Protein AF-0000000079727071 (afdb_homodimer)

Radius of gyration: 22.59 Å; Cα contacts (8 Å, |Δi|>4): 776; chains: 2; bounding box: 49×65×49 Å

Foldseek 3Di:
DAAEEEEAEAAPVFFRAAAVRHNVLDQDDPQNLVVLLVVLVQAQEEEEEDVVLVVCLVPLPDPVNCVVRVSNSCSSQVGAYEYEDLPDDDRPRPNYDYDNDPVQVVLVVVRVDDDGHYYYYHHQVVVLVCVLVVRHFKYKYKYRHDDDPHHHGRSPPRPDDFDWDWDDKDADPRRIIITMIGGDDDD/DAAEEEEAEAAPVAFRAAAVRHNVLDQDDPQNLVVLLVVLVQAQEEEEEDVVLVVCLVPLPDPVNCVVRVSNSCSSQVGAYEYEDLPDDDRPRPNYDYHNDPVQVVLVVVRVDDDGHYYYYHHQVVVLVCVLVVRHFKYKYKYRHDDDPHHHGRSPPRPDDFDWDFDDKDADPRRIIITMIGGDDDD

Solvent-accessible surface area (backbone atoms only — not comparable to full-atom values): 19376 Å² total; per-residue (Å²): 116,37,46,29,35,38,35,38,62,27,31,64,37,8,27,54,24,30,79,85,62,47,60,88,74,71,61,78,43,70,60,47,51,53,51,48,44,58,51,55,71,52,35,50,34,40,35,22,21,54,71,47,38,55,55,48,55,70,38,45,79,36,68,67,33,40,69,74,38,42,72,51,24,51,49,66,55,65,33,36,33,38,35,46,36,81,76,66,86,76,60,83,51,66,60,43,43,80,43,61,65,62,60,69,60,53,52,58,52,53,27,69,42,90,71,53,28,32,35,32,48,50,27,44,69,54,48,38,54,39,48,75,68,70,59,53,52,31,40,36,46,30,33,33,46,30,38,51,27,60,46,39,57,43,31,63,67,42,90,58,62,44,57,39,36,64,78,52,70,47,77,41,88,66,41,28,33,33,44,29,30,27,65,49,73,83,127,117,37,46,29,34,37,35,38,64,28,30,62,38,9,27,55,24,30,79,87,61,46,59,88,73,70,60,79,43,70,59,45,51,53,50,49,44,58,50,54,70,51,35,51,34,40,33,23,21,55,70,47,39,53,53,48,58,69,38,45,80,35,68,66,33,40,68,75,37,44,72,51,22,52,49,65,57,66,33,36,33,37,34,46,36,79,75,67,86,76,62,83,51,65,60,41,43,79,42,62,65,63,59,69,60,53,51,57,51,54,28,68,41,90,72,52,29,34,36,32,49,51,26,44,69,53,47,37,55,40,46,74,68,70,59,52,51,31,39,35,46,29,31,32,46,29,38,50,26,60,46,40,58,43,31,63,68,41,90,58,62,46,58,37,37,66,79,51,72,46,77,41,88,66,41,28,34,34,43,29,30,28,67,49,74,83,127

Sequence (374 aa):
MRKIVFQMLTTLDGYYAGSNGEIDWHRVDDSFNEYAIDFLDRVDTLVFGRLTYELMAGYWPTAVASERDPAVAERMNGLDKIVCSRTLKKADWKNTRLIRENVEGEFSVLKKTSGKDIAIFGSSNLGAYLAEHGLIDEYRIMINPLFLGRGKPLFEGLSTRLELELFDWKRFDSGLVSLFYRPRKDIMRKIVFQMLTTLDGYYAGSNGEIDWHRVDDSFNEYAIDFLDRVDTLVFGRLTYELMAGYWPTAVASERDPAVAERMNGLDKIVCSRTLKKADWKNTRLIRENVEGEFSVLKKTSGKDIAIFGSSNLGAYLAEHGLIDEYRIMINPLFLGRGKPLFEGLSTRLELELFDWKRFDSGLVSLFYRPRKDI

InterPro domains:
  IPR002734 Bacterial bifunctional deaminase-reductase, C-terminal [PF01872] (2-177)
  IPR024072 Dihydrofolate reductase-like domain superfamily [G3DSA:3.40.430.10] (2-181)
  IPR024072 Dihydrofolate reductase-like domain superfamily [SSF53597] (1-183)
  IPR050765 Riboflavin Biosynthesis HTP Reductase [PTHR38011] (2-184)

Secondary structure (DSSP, 8-state):
-PPEEEEEEE-TTSEEE-TT---TT----HHHHHHHHHHHTTEEEEEEEHHHHHHHHHHTTSHHHHHH-HHHHHHHHHSEEEEE-SS-----STTEEEE-S-HHHHHHHHHHSSSSEEEEES-HHHHHHHHHTT---EEEEEE-SEE-SSSEETTTT-SS-EEEEEEEEEE-TTS-EEEEEEE----/-PPEEEEEEE-TTSEEE-TT---TT----HHHHHHHHHHHHTEEEEEEEHHHHHHHHHHTTSHHHHHH-HHHHHHHHHSEEEEE-SS-----STTEEEE-S-HHHHHHHHHHSSSSEEEEES-HHHHHHHHHTT---EEEEEE-SEE-SSSEETTTT-SS-EEEEEEEEEE-TTS-EEEEEEE----

Nearest PDB structures (foldseek):
  8jsv-assembly5_J  TM=8.079E-01  e=1.673E-17  Leptospira interrogans serovar Pomona
  3jtw-assembly1_A-2  TM=8.202E-01  e=2.472E-16  Pediococcus pentosaceus ATCC 25745
  3jtw-assembly2_B-3  TM=8.180E-01  e=4.344E-16  Pediococcus pentosaceus ATCC 25745
  3ky8-assembly1_B  TM=7.830E-01  e=2.547E-14  Shewanella loihica PV-4
  1d1g-assembly1_B  TM=8.429E-01  e=8.496E-13  Thermotoga maritima

Organism: NCBI:txid2484979

pLDDT: mean 96.54, std 5.51, range [39.97, 98.94]

Structure (mmCIF, N/CA/C/O backbone):
data_AF-0000000079727071-model_v1
#
loop_
_entity.id
_entity.type
_entity.pdbx_description
1 polymer 'Dihydrofolate reductase'
#
loop_
_atom_site.group_PDB
_atom_site.id
_atom_site.type_symbol
_atom_site.label_atom_id
_atom_site.label_alt_id
_atom_site.label_comp_id
_atom_site.label_asym_id
_atom_site.label_entity_id
_atom_site.label_seq_id
_atom_site.pdbx_PDB_ins_code
_atom_site.Cartn_x
_atom_site.Cartn_y
_atom_site.Cartn_z
_atom_site.occupancy
_atom_site.B_iso_or_equiv
_atom_site.auth_seq_id
_atom_site.auth_comp_id
_atom_site.auth_asym_id
_atom_site.auth_atom_id
_atom_site.pdbx_PDB_model_num
ATOM 1 N N . MET A 1 1 ? -18.781 22.781 3.998 1 91.5 1 MET A N 1
ATOM 2 C CA . MET A 1 1 ? -17.859 22.344 5.047 1 91.5 1 MET A CA 1
ATOM 3 C C . MET A 1 1 ? -16.438 22.219 4.508 1 91.5 1 MET A C 1
ATOM 5 O O . MET A 1 1 ? -16.234 21.844 3.354 1 91.5 1 MET A O 1
ATOM 9 N N . ARG A 1 2 ? -15.477 22.562 5.395 1 97.56 2 ARG A N 1
ATOM 10 C CA . ARG A 1 2 ? -14.078 22.422 5.016 1 97.56 2 ARG A CA 1
ATOM 11 C C . ARG A 1 2 ? -13.703 20.969 4.805 1 97.56 2 ARG A C 1
ATOM 13 O O . ARG A 1 2 ? -14.25 20.078 5.465 1 97.56 2 ARG A O 1
ATOM 20 N N . LYS A 1 3 ? -12.812 20.75 3.922 1 98.25 3 LYS A N 1
ATOM 21 C CA . LYS A 1 3 ? -12.32 19.406 3.65 1 98.25 3 LYS A CA 1
ATOM 22 C C . LYS A 1 3 ? -11.102 19.078 4.516 1 98.25 3 LYS A C 1
ATOM 24 O O . LYS A 1 3 ? -10.211 19.922 4.684 1 98.25 3 LYS A O 1
ATOM 29 N N . ILE A 1 4 ? -11.117 17.906 5.098 1 98.81 4 ILE A N 1
ATOM 30 C CA . ILE A 1 4 ? -9.93 17.391 5.77 1 98.81 4 ILE A CA 1
ATOM 31 C C . ILE A 1 4 ? -9.25 16.344 4.891 1 98.81 4 ILE A C 1
ATOM 33 O O . ILE A 1 4 ? -9.867 15.328 4.527 1 98.81 4 ILE A O 1
ATOM 37 N N . VAL A 1 5 ? -8 16.578 4.531 1 98.88 5 VAL A N 1
ATOM 38 C CA . VAL A 1 5 ? -7.199 15.711 3.68 1 98.88 5 VAL A CA 1
ATOM 39 C C . VAL A 1 5 ? -6.094 15.062 4.508 1 98.88 5 VAL A C 1
ATOM 41 O O . VAL A 1 5 ? -5.328 15.75 5.188 1 98.88 5 VAL A O 1
ATOM 44 N N . PHE A 1 6 ? -6.055 13.781 4.484 1 98.88 6 PHE A N 1
ATOM 45 C CA . PHE A 1 6 ? -4.973 13.016 5.102 1 98.88 6 PHE A CA 1
ATOM 46 C C . PHE A 1 6 ? -3.924 12.633 4.066 1 98.88 6 PHE A C 1
ATOM 48 O O . PHE A 1 6 ? -4.25 12.031 3.037 1 98.88 6 PHE A O 1
ATOM 55 N N . GLN A 1 7 ? -2.684 12.977 4.344 1 98.81 7 GLN A N 1
ATOM 56 C CA . GLN A 1 7 ? -1.58 12.625 3.457 1 98.81 7 GLN A CA 1
ATOM 57 C C . GLN A 1 7 ? -0.503 11.844 4.207 1 98.81 7 GLN A C 1
ATOM 59 O O . GLN A 1 7 ? -0.048 12.266 5.27 1 98.81 7 GLN A O 1
ATOM 64 N N . MET A 1 8 ? -0.079 10.727 3.619 1 98.5 8 MET A N 1
ATOM 65 C CA . MET A 1 8 ? 0.896 9.867 4.281 1 98.5 8 MET A CA 1
ATOM 66 C C . MET A 1 8 ? 1.83 9.219 3.262 1 98.5 8 MET A C 1
ATOM 68 O O . MET A 1 8 ? 1.38 8.727 2.225 1 98.5 8 MET A O 1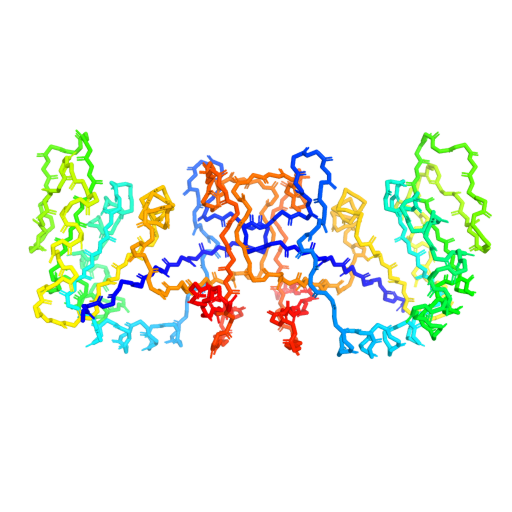
ATOM 72 N N . LEU A 1 9 ? 3.152 9.281 3.529 1 98.19 9 LEU A N 1
ATOM 73 C CA . LEU A 1 9 ? 4.125 8.469 2.807 1 98.19 9 LEU A CA 1
ATOM 74 C C . LEU A 1 9 ? 4.215 7.07 3.402 1 98.19 9 LEU A C 1
ATOM 76 O O . LEU A 1 9 ? 4.309 6.914 4.621 1 98.19 9 LEU A O 1
ATOM 80 N N . THR A 1 10 ? 4.16 6.062 2.58 1 98.31 10 THR A N 1
ATOM 81 C CA . THR A 1 10 ? 4.23 4.676 3.035 1 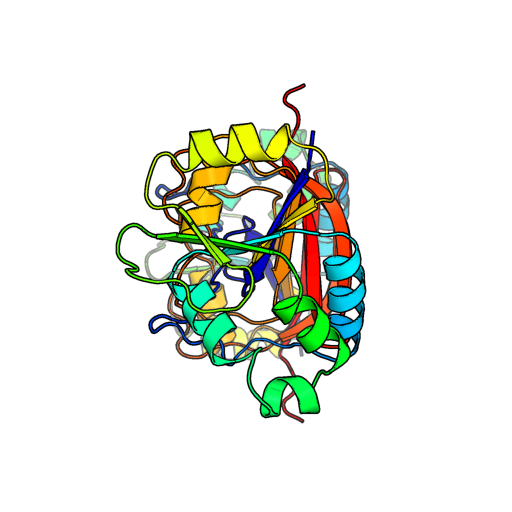98.31 10 THR A CA 1
ATOM 82 C C . THR A 1 10 ? 5.117 3.848 2.109 1 98.31 10 THR A C 1
ATOM 84 O O . THR A 1 10 ? 5.539 4.328 1.056 1 98.31 10 THR A O 1
ATOM 87 N N . THR A 1 11 ? 5.5 2.656 2.584 1 98.12 11 THR A N 1
ATOM 88 C CA . THR A 1 11 ? 6.09 1.622 1.739 1 98.12 11 THR A CA 1
ATOM 89 C C . THR A 1 11 ? 5.004 0.757 1.107 1 98.12 11 THR A C 1
ATOM 91 O O . THR A 1 11 ? 3.824 0.887 1.443 1 98.12 11 THR A O 1
ATOM 94 N N . LEU A 1 12 ? 5.391 -0.133 0.197 1 98.19 12 LEU A N 1
ATOM 95 C CA . LEU A 1 12 ? 4.465 -1.022 -0.498 1 98.19 12 LEU A CA 1
ATOM 96 C C . LEU A 1 12 ? 3.805 -1.989 0.478 1 98.19 12 LEU A C 1
ATOM 98 O O . LEU A 1 12 ? 2.68 -2.438 0.248 1 98.19 12 LEU A O 1
ATOM 102 N N . ASP A 1 13 ? 4.527 -2.305 1.544 1 98 13 ASP A N 1
ATOM 103 C CA . ASP A 1 13 ? 3.975 -3.236 2.521 1 98 13 ASP A CA 1
ATOM 104 C C . ASP A 1 13 ? 3.342 -2.49 3.695 1 98 13 ASP A C 1
ATOM 106 O O . ASP A 1 13 ? 3.098 -3.076 4.75 1 98 13 ASP A O 1
ATOM 110 N N . GLY A 1 14 ? 3.053 -1.172 3.572 1 97.88 14 GLY A N 1
ATOM 111 C CA . GLY A 1 14 ? 2.086 -0.47 4.402 1 97.88 14 GLY A CA 1
ATOM 112 C C . GLY A 1 14 ? 2.701 0.137 5.648 1 97.88 14 GLY A C 1
ATOM 113 O O . GLY A 1 14 ? 1.994 0.432 6.617 1 97.88 14 GLY A O 1
ATOM 114 N N . TYR A 1 15 ? 4.031 0.311 5.668 1 97.81 15 TYR A N 1
ATOM 115 C CA . TYR A 1 15 ? 4.684 0.933 6.812 1 97.81 15 TYR A CA 1
ATOM 116 C C . TYR A 1 15 ? 4.973 2.406 6.547 1 97.81 15 TYR A C 1
ATOM 118 O O . TYR A 1 15 ? 5.375 2.775 5.438 1 97.81 15 TYR A O 1
ATOM 126 N N . TYR A 1 16 ? 4.754 3.232 7.555 1 98 16 TYR A N 1
ATOM 127 C CA . TYR A 1 16 ? 5.09 4.641 7.387 1 98 16 TYR A CA 1
ATOM 128 C C . TYR A 1 16 ? 6.445 4.957 8.008 1 98 16 TYR A C 1
ATOM 130 O O . TYR A 1 16 ? 7 6.035 7.789 1 98 16 TYR A O 1
ATOM 138 N N . ALA A 1 17 ? 6.957 4.043 8.828 1 97.56 17 ALA A N 1
ATOM 139 C CA . ALA A 1 17 ? 8.289 4.156 9.406 1 97.56 17 ALA A CA 1
ATOM 140 C C . ALA A 1 17 ? 8.867 2.779 9.734 1 97.56 17 ALA A C 1
ATOM 142 O O . ALA A 1 17 ? 8.125 1.8 9.844 1 97.56 17 ALA A O 1
ATOM 143 N N . GLY A 1 18 ? 10.203 2.721 9.812 1 96.31 18 GLY A N 1
ATOM 144 C CA . GLY A 1 18 ? 10.82 1.512 10.336 1 96.31 18 GLY A CA 1
ATOM 145 C C . GLY A 1 18 ? 10.469 1.248 11.789 1 96.31 18 GLY A C 1
ATOM 146 O O . GLY A 1 18 ? 9.781 2.049 12.422 1 96.31 18 GLY A O 1
ATOM 147 N N . SER A 1 19 ? 10.961 0.131 12.297 1 95.56 19 SER A N 1
ATOM 148 C CA . SER A 1 19 ? 10.641 -0.32 13.648 1 95.56 19 SER A CA 1
ATOM 149 C C . SER A 1 19 ? 11.07 0.703 14.695 1 95.56 19 SER A C 1
ATOM 151 O O . SER A 1 19 ? 10.422 0.853 15.727 1 95.56 19 SER A O 1
ATOM 153 N N . ASN A 1 20 ? 12.086 1.453 14.383 1 95.19 20 ASN A N 1
ATOM 154 C CA . ASN A 1 20 ? 12.594 2.457 15.312 1 95.19 20 ASN A CA 1
ATOM 155 C C . ASN A 1 20 ? 12.273 3.871 14.844 1 95.19 20 ASN A C 1
ATOM 157 O O . ASN A 1 20 ? 12.953 4.828 15.227 1 95.19 20 ASN A O 1
ATOM 161 N N . GLY A 1 21 ? 11.367 3.947 13.922 1 95.06 21 GLY A N 1
ATOM 162 C CA . GLY A 1 21 ? 10.93 5.254 13.461 1 95.06 21 GLY A CA 1
ATOM 163 C C . GLY A 1 21 ? 11.719 5.77 12.281 1 95.06 21 GLY A C 1
ATOM 164 O O . GLY A 1 21 ? 11.594 6.934 11.898 1 95.06 21 GLY A O 1
ATOM 165 N N . GLU A 1 22 ? 12.531 4.902 11.633 1 95.31 22 GLU A N 1
ATOM 166 C CA . GLU A 1 22 ? 13.336 5.301 10.484 1 95.31 22 GLU A CA 1
ATOM 167 C C . GLU A 1 22 ? 12.461 5.699 9.305 1 95.31 22 GLU A C 1
ATOM 169 O O . GLU A 1 22 ? 11.445 5.055 9.031 1 95.31 22 GLU A O 1
ATOM 174 N N . ILE A 1 23 ? 12.867 6.809 8.695 1 95.62 23 ILE A N 1
ATOM 175 C CA . ILE A 1 23 ? 12.141 7.258 7.512 1 95.62 23 ILE A CA 1
ATOM 176 C C . ILE A 1 23 ? 13.133 7.609 6.402 1 95.62 23 ILE A C 1
ATOM 178 O O . ILE A 1 23 ? 12.859 8.484 5.574 1 95.62 23 ILE A O 1
ATOM 182 N N . ASP A 1 24 ? 14.352 7.039 6.391 1 95 24 ASP A N 1
ATOM 183 C CA . ASP A 1 24 ? 15.438 7.363 5.465 1 95 24 ASP A CA 1
ATOM 184 C C . ASP A 1 24 ? 15.133 6.844 4.062 1 95 24 ASP A C 1
ATOM 186 O O . ASP A 1 24 ? 15.883 7.113 3.121 1 95 24 ASP A O 1
ATOM 190 N N . TRP A 1 25 ? 14.047 6.246 3.875 1 94.94 25 TRP A N 1
ATOM 191 C CA . TRP A 1 25 ? 13.688 5.668 2.586 1 94.94 25 TRP A CA 1
ATOM 192 C C . TRP A 1 25 ? 12.727 6.582 1.828 1 94.94 25 TRP A C 1
ATOM 194 O O . TRP A 1 25 ? 12.328 6.277 0.701 1 94.94 25 TRP A O 1
ATOM 204 N N . HIS A 1 26 ? 12.242 7.672 2.436 1 93.75 26 HIS A N 1
ATOM 205 C CA . HIS A 1 26 ? 11.43 8.648 1.711 1 93.75 26 HIS A CA 1
ATOM 206 C C . HIS A 1 26 ? 12.141 9.133 0.454 1 93.75 26 HIS A C 1
ATOM 208 O O . HIS A 1 26 ? 13.281 9.586 0.522 1 93.75 26 HIS A O 1
ATOM 214 N N . ARG A 1 27 ? 11.492 8.992 -0.657 1 89.25 27 ARG A N 1
ATOM 215 C CA . ARG A 1 27 ? 12.031 9.492 -1.919 1 89.25 27 ARG A CA 1
ATOM 216 C C . ARG A 1 27 ? 11.234 10.695 -2.41 1 89.25 27 ARG A C 1
ATOM 218 O O . ARG A 1 27 ? 10.172 10.539 -3.018 1 89.25 27 ARG A O 1
ATOM 225 N N . VAL A 1 28 ? 11.688 11.852 -2.055 1 87.5 28 VAL A N 1
ATOM 226 C CA . VAL A 1 28 ? 11.078 13.086 -2.535 1 87.5 28 VAL A CA 1
ATOM 227 C C . VAL A 1 28 ? 12.047 13.82 -3.461 1 87.5 28 VAL A C 1
ATOM 229 O O . VAL A 1 28 ? 13.258 13.781 -3.25 1 87.5 28 VAL A O 1
ATOM 232 N N . ASP A 1 29 ? 11.438 14.297 -4.551 1 93.06 29 ASP A N 1
ATOM 233 C CA . ASP A 1 29 ? 12.219 14.992 -5.57 1 93.06 29 ASP A CA 1
ATOM 234 C C . ASP A 1 29 ? 11.57 16.328 -5.945 1 93.06 29 ASP A C 1
ATOM 236 O O . ASP A 1 29 ? 10.672 16.797 -5.25 1 93.06 29 ASP A O 1
ATOM 240 N N . ASP A 1 30 ? 12.039 16.938 -6.984 1 93.94 30 ASP A N 1
ATOM 241 C CA . ASP A 1 30 ? 11.555 18.266 -7.375 1 93.94 30 ASP A CA 1
ATOM 242 C C . ASP A 1 30 ? 10.086 18.203 -7.785 1 93.94 30 ASP A C 1
ATOM 244 O O . ASP A 1 30 ? 9.32 19.141 -7.527 1 93.94 30 ASP A O 1
ATOM 248 N N . SER A 1 31 ? 9.75 17.156 -8.383 1 95.69 31 SER A N 1
ATOM 249 C CA . SER A 1 31 ? 8.344 17.016 -8.758 1 95.69 31 SER A CA 1
ATOM 250 C C . SER A 1 31 ? 7.449 16.938 -7.523 1 95.69 31 SER A C 1
ATOM 252 O O . SER A 1 31 ? 6.336 17.469 -7.527 1 95.69 31 SER A O 1
ATOM 254 N N . PHE A 1 32 ? 7.934 16.344 -6.512 1 95.56 32 PHE A N 1
ATOM 255 C CA . PHE A 1 32 ? 7.207 16.312 -5.25 1 95.56 32 PHE A CA 1
ATOM 256 C C . PHE A 1 32 ? 7.105 17.703 -4.645 1 95.56 32 PHE A C 1
ATOM 258 O O . PHE A 1 32 ? 6.047 18.094 -4.148 1 95.56 32 PHE A O 1
ATOM 265 N N . ASN A 1 33 ? 8.18 18.438 -4.707 1 95.62 33 ASN A N 1
ATOM 266 C CA . ASN A 1 33 ? 8.172 19.797 -4.168 1 95.62 33 ASN A CA 1
ATOM 267 C C . ASN A 1 33 ? 7.152 20.672 -4.883 1 95.62 33 ASN A C 1
ATOM 269 O O . ASN A 1 33 ? 6.469 21.484 -4.254 1 95.62 33 ASN A O 1
ATOM 273 N N . GLU A 1 34 ? 7.098 20.5 -6.125 1 96.88 34 GLU A N 1
ATOM 274 C CA . GLU A 1 34 ? 6.105 21.25 -6.887 1 96.88 34 GLU A CA 1
ATOM 275 C C . GLU A 1 34 ? 4.688 20.875 -6.469 1 96.88 34 GLU A C 1
ATOM 277 O O . GLU A 1 34 ? 3.84 21.75 -6.273 1 96.88 34 GLU A O 1
ATOM 282 N N . TYR A 1 35 ? 4.469 19.625 -6.336 1 97.75 35 TYR A N 1
ATOM 283 C CA . TYR A 1 35 ? 3.184 19.156 -5.84 1 97.75 35 TYR A CA 1
ATOM 284 C C . TYR A 1 35 ? 2.889 19.719 -4.457 1 97.75 35 TYR A C 1
ATOM 286 O O . TYR A 1 35 ? 1.77 20.156 -4.184 1 97.75 35 TYR A O 1
ATOM 294 N N . ALA A 1 36 ? 3.908 19.672 -3.57 1 97.44 36 ALA A N 1
ATOM 295 C CA . ALA A 1 36 ? 3.744 20.141 -2.199 1 97.44 36 ALA A CA 1
ATOM 296 C C . ALA A 1 36 ? 3.355 21.625 -2.174 1 97.44 36 ALA A C 1
ATOM 298 O O . ALA A 1 36 ? 2.473 22.016 -1.411 1 97.44 36 ALA A O 1
ATOM 299 N N . ILE A 1 37 ? 3.963 22.406 -2.99 1 98.06 37 ILE A N 1
ATOM 300 C CA . ILE A 1 37 ? 3.67 23.828 -3.062 1 98.06 37 ILE A CA 1
ATOM 301 C C . ILE A 1 37 ? 2.219 24.031 -3.492 1 98.06 37 ILE A C 1
ATOM 303 O O . ILE A 1 37 ? 1.477 24.781 -2.85 1 98.06 37 ILE A O 1
ATOM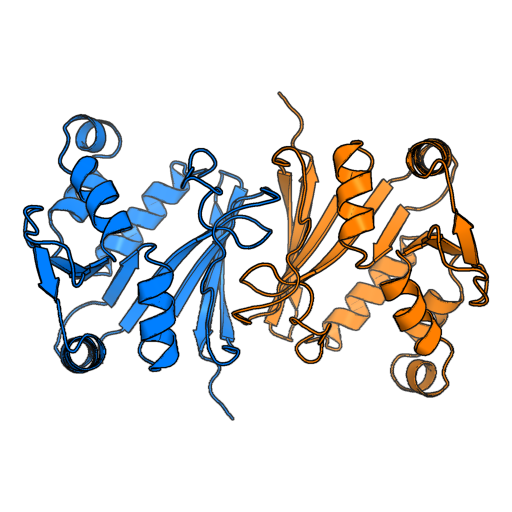 307 N N . ASP A 1 38 ? 1.804 23.344 -4.52 1 98.31 38 ASP A N 1
ATOM 308 C CA . ASP A 1 38 ? 0.431 23.453 -5.008 1 98.31 38 ASP A CA 1
ATOM 309 C C . ASP A 1 38 ? -0.565 23.031 -3.932 1 98.31 38 ASP A C 1
ATOM 311 O O . ASP A 1 38 ? -1.602 23.672 -3.746 1 98.31 38 ASP A O 1
ATOM 315 N N . PHE A 1 39 ? -0.221 21.969 -3.285 1 98.44 39 PHE A N 1
ATOM 316 C CA . PHE A 1 39 ? -1.095 21.453 -2.236 1 98.44 39 PHE A CA 1
ATOM 317 C C . PHE A 1 39 ? -1.18 22.438 -1.073 1 98.44 39 PHE A C 1
ATOM 319 O O . PHE A 1 39 ? -2.273 22.75 -0.593 1 98.44 39 PHE A O 1
ATOM 326 N N . LEU A 1 40 ? -0.051 22.938 -0.623 1 98.56 40 LEU A N 1
ATOM 327 C CA . LEU A 1 40 ? 0.003 23.844 0.512 1 98.56 40 LEU A CA 1
ATOM 328 C C . LEU A 1 40 ? -0.722 25.156 0.196 1 98.56 40 LEU A C 1
ATOM 330 O O . LEU A 1 40 ? -1.251 25.797 1.097 1 98.56 40 LEU A O 1
ATOM 334 N N . ASP A 1 41 ? -0.81 25.484 -1.084 1 98.38 41 ASP A N 1
ATOM 335 C CA . ASP A 1 41 ? -1.54 26.672 -1.491 1 98.38 41 ASP A CA 1
ATOM 336 C C . ASP A 1 41 ? -3.047 26.469 -1.348 1 98.38 41 ASP A C 1
ATOM 338 O O . ASP A 1 41 ? -3.805 27.438 -1.297 1 98.38 41 ASP A O 1
ATOM 342 N N . ARG A 1 42 ? -3.457 25.234 -1.232 1 98.19 42 ARG A N 1
ATOM 343 C CA . ARG A 1 42 ? -4.883 24.922 -1.175 1 98.19 42 ARG A CA 1
ATOM 344 C C . ARG A 1 42 ? -5.332 24.688 0.262 1 98.19 42 ARG A C 1
ATOM 346 O O . ARG A 1 42 ? -6.523 24.5 0.522 1 98.19 42 ARG A O 1
ATOM 353 N N . VAL A 1 43 ? -4.398 24.734 1.13 1 98.44 43 VAL A N 1
ATOM 354 C CA . VAL A 1 43 ? -4.695 24.484 2.537 1 98.44 43 VAL A CA 1
ATOM 355 C C . VAL A 1 43 ? -4.426 25.75 3.352 1 98.44 43 VAL A C 1
ATOM 357 O O . VAL A 1 43 ? -3.633 26.609 2.941 1 98.44 43 VAL A O 1
ATOM 360 N N . ASP A 1 44 ? -5.156 25.859 4.473 1 98.62 44 ASP A N 1
ATOM 361 C CA . ASP A 1 44 ? -4.816 26.984 5.348 1 98.62 44 ASP A CA 1
ATOM 362 C C . ASP A 1 44 ? -4.508 26.5 6.762 1 98.62 44 ASP A C 1
ATOM 364 O O . ASP A 1 44 ? -4.172 27.297 7.641 1 98.62 44 ASP A O 1
ATOM 368 N N . THR A 1 45 ? -4.633 25.203 7.012 1 98.81 45 THR A N 1
ATOM 369 C CA . THR A 1 45 ? -4.363 24.609 8.32 1 98.81 45 THR A CA 1
ATOM 370 C C . THR A 1 45 ? -3.676 23.25 8.164 1 98.81 45 THR A C 1
ATOM 372 O O . THR A 1 45 ? -4.145 22.391 7.422 1 98.81 45 THR A O 1
ATOM 375 N N . LEU A 1 46 ? -2.551 23.094 8.844 1 98.88 46 LEU A N 1
ATOM 376 C CA . LEU A 1 46 ? -1.847 21.828 8.953 1 98.88 46 LEU A CA 1
ATOM 377 C C . LEU A 1 46 ? -2.105 21.172 10.305 1 98.88 46 LEU A C 1
ATOM 379 O O . LEU A 1 46 ? -2.135 21.859 11.328 1 98.88 46 LEU A O 1
ATOM 383 N N . VAL A 1 47 ? -2.287 19.875 10.305 1 98.94 47 VAL A N 1
ATOM 384 C CA . VAL A 1 47 ? -2.59 19.141 11.523 1 98.94 47 VAL A CA 1
ATOM 385 C C . VAL A 1 47 ? -1.566 18.016 11.719 1 98.94 47 VAL A C 1
ATOM 387 O O . VAL A 1 47 ? -1.232 17.297 10.773 1 98.94 47 VAL A O 1
ATOM 390 N N . PHE A 1 48 ? -1.138 17.891 12.953 1 98.81 48 PHE A N 1
ATOM 391 C CA . PHE A 1 48 ? -0.124 16.906 13.297 1 98.81 48 PHE A CA 1
ATOM 392 C C . PHE A 1 48 ? -0.487 16.188 14.594 1 98.81 48 PHE A C 1
ATOM 394 O O . PHE A 1 48 ? -1.074 16.781 15.5 1 98.81 48 PHE A O 1
ATOM 401 N N . GLY A 1 49 ? -0.078 14.906 14.656 1 98.38 49 GLY A N 1
ATOM 402 C CA . GLY A 1 49 ? 0.185 14.312 15.953 1 98.38 49 GLY A CA 1
ATOM 403 C C . GLY A 1 49 ? 1.524 14.727 16.531 1 98.38 49 GLY A C 1
ATOM 404 O O . GLY A 1 49 ? 2.352 15.32 15.844 1 98.38 49 GLY A O 1
ATOM 405 N N . ARG A 1 50 ? 1.816 14.32 17.734 1 97.69 50 ARG A N 1
ATOM 406 C CA . ARG A 1 50 ? 2.955 14.82 18.5 1 97.69 50 ARG A CA 1
ATOM 407 C C . ARG A 1 50 ? 4.27 14.516 17.781 1 97.69 50 ARG A C 1
ATOM 409 O O . ARG A 1 50 ? 5.078 15.422 17.547 1 97.69 50 ARG A O 1
ATOM 416 N N . LEU A 1 51 ? 4.48 13.25 17.422 1 95.94 51 LEU A N 1
ATOM 417 C CA . LEU A 1 51 ? 5.77 12.859 16.859 1 95.94 51 LEU A CA 1
ATOM 418 C C . LEU A 1 51 ? 6.027 13.57 15.531 1 95.94 51 LEU A C 1
ATOM 420 O O . LEU A 1 51 ? 7.125 14.078 15.305 1 95.94 51 LEU A O 1
ATOM 424 N N . THR A 1 52 ? 5.047 13.602 14.68 1 97.62 52 THR A N 1
ATOM 425 C CA . THR A 1 52 ? 5.195 14.289 13.398 1 97.62 52 THR A CA 1
ATOM 426 C C . THR A 1 52 ? 5.414 15.781 13.617 1 97.62 52 THR A C 1
ATOM 428 O O . THR A 1 52 ? 6.242 16.406 12.938 1 97.62 52 THR A O 1
ATOM 431 N N . TYR A 1 53 ? 4.695 16.344 14.562 1 98.38 53 TYR A N 1
ATOM 432 C CA . TYR A 1 53 ? 4.867 17.766 14.883 1 98.38 53 TYR A CA 1
ATOM 433 C C . TYR A 1 53 ? 6.309 18.062 15.273 1 98.38 53 TYR A C 1
ATOM 435 O O . TYR A 1 53 ? 6.918 19 14.758 1 98.38 53 TYR A O 1
ATOM 443 N N . GLU A 1 54 ? 6.793 17.281 16.188 1 97.75 54 GLU A N 1
ATOM 444 C CA . GLU A 1 54 ? 8.148 17.5 16.672 1 97.75 54 GLU A CA 1
ATOM 445 C C . GLU A 1 54 ? 9.172 17.391 15.539 1 97.75 54 GLU A C 1
ATOM 447 O O . GLU A 1 54 ? 10.117 18.172 15.477 1 97.75 54 GLU A O 1
ATOM 452 N N . LEU A 1 55 ? 8.984 16.484 14.695 1 96.44 55 LEU A N 1
ATOM 453 C CA . LEU A 1 55 ? 9.859 16.328 13.539 1 96.44 55 LEU A CA 1
ATOM 454 C C . LEU A 1 55 ? 9.789 17.562 12.633 1 96.44 55 LEU A C 1
ATOM 456 O O . LEU A 1 55 ? 10.82 18.125 12.273 1 96.44 55 LEU A O 1
ATOM 460 N N . MET A 1 56 ? 8.586 17.984 12.32 1 98.06 56 MET A N 1
ATOM 461 C CA . MET A 1 56 ? 8.383 19.094 11.406 1 98.06 56 MET A CA 1
ATOM 462 C C . MET A 1 56 ? 8.883 20.406 12.023 1 98.06 56 MET A C 1
ATOM 464 O O . MET A 1 56 ? 9.57 21.188 11.359 1 98.06 56 MET A O 1
ATOM 468 N N . ALA A 1 57 ? 8.594 20.562 13.234 1 98.38 57 ALA A N 1
ATOM 469 C CA . ALA A 1 57 ? 8.992 21.781 13.953 1 98.38 57 ALA A CA 1
ATOM 470 C C . ALA A 1 57 ? 10.516 21.859 14.078 1 98.38 57 ALA A C 1
ATOM 472 O O . ALA A 1 57 ? 11.078 22.953 14.141 1 98.38 57 ALA A O 1
ATOM 473 N N . GLY A 1 58 ? 11.141 20.703 14.172 1 97.81 58 GLY A N 1
ATOM 474 C CA . GLY A 1 58 ? 12.586 20.641 14.281 1 97.81 58 GLY A CA 1
ATOM 475 C C . GLY A 1 58 ? 13.305 20.906 12.969 1 97.81 58 GLY A C 1
ATOM 476 O O . GLY A 1 58 ? 14.5 21.203 12.961 1 97.81 58 GLY A O 1
ATOM 477 N N . TYR A 1 59 ? 12.594 20.922 11.898 1 97.75 59 TYR A N 1
ATOM 478 C CA . TYR A 1 59 ? 13.242 21.016 10.594 1 97.75 59 TYR A CA 1
ATOM 479 C C . TYR A 1 59 ? 12.836 22.297 9.867 1 97.75 59 TYR A C 1
ATOM 481 O O . TYR A 1 59 ? 13.688 23.094 9.484 1 97.75 59 TYR A O 1
ATOM 489 N N . TRP A 1 60 ? 11.617 22.562 9.68 1 98.38 60 TRP A N 1
ATOM 490 C CA . TRP A 1 60 ? 11.133 23.531 8.703 1 98.38 60 TRP A CA 1
ATOM 491 C C . TRP A 1 60 ? 11.539 24.953 9.102 1 98.38 60 TRP A C 1
ATOM 493 O O . TRP A 1 60 ? 11.836 25.781 8.234 1 98.38 60 TRP A O 1
ATOM 503 N N . PRO A 1 61 ? 11.656 25.297 10.43 1 98.44 61 PRO A N 1
ATOM 504 C CA . PRO A 1 61 ? 12.07 26.656 10.789 1 98.44 61 PRO A CA 1
ATOM 505 C C . PRO A 1 61 ? 13.578 26.875 10.648 1 98.44 61 PRO A C 1
ATOM 507 O O . PRO A 1 61 ? 14.062 28 10.82 1 98.44 61 PRO A O 1
ATOM 510 N N . THR A 1 62 ? 14.289 25.859 10.297 1 98.25 62 THR A N 1
ATOM 511 C CA . THR A 1 62 ? 15.742 25.953 10.258 1 98.25 62 THR A CA 1
ATOM 512 C C . THR A 1 62 ? 16.203 26.641 8.984 1 98.25 62 THR A C 1
ATOM 514 O O . THR A 1 62 ? 15.484 26.672 7.984 1 98.25 62 THR A O 1
ATOM 517 N N . ALA A 1 63 ? 17.453 27.094 9.023 1 98.25 63 ALA A N 1
ATOM 518 C CA . ALA A 1 63 ? 18.094 27.672 7.848 1 98.25 63 ALA A CA 1
ATOM 519 C C . ALA A 1 63 ? 18.297 26.625 6.762 1 98.25 63 ALA A C 1
ATOM 521 O O . ALA A 1 63 ? 18.188 26.922 5.57 1 98.25 63 ALA A O 1
ATOM 522 N N . VAL A 1 64 ? 18.547 25.484 7.125 1 97.75 64 VAL A N 1
ATOM 523 C CA . VAL A 1 64 ? 18.781 24.375 6.188 1 97.75 64 VAL A CA 1
ATOM 524 C C . VAL A 1 64 ? 17.531 24.172 5.324 1 97.75 64 VAL A C 1
ATOM 526 O O . VAL A 1 64 ? 17.641 24.062 4.098 1 97.75 64 VAL A O 1
ATOM 529 N N . ALA A 1 65 ? 16.359 24.125 5.941 1 97.12 65 ALA A N 1
ATOM 530 C CA . ALA A 1 65 ? 15.109 23.922 5.211 1 97.12 65 ALA A CA 1
ATOM 531 C C . ALA A 1 65 ? 14.852 25.078 4.246 1 97.12 65 ALA A C 1
ATOM 533 O O . ALA A 1 65 ? 14.469 24.859 3.094 1 97.12 65 ALA A O 1
ATOM 534 N N . SER A 1 66 ? 15.086 26.344 4.738 1 97.56 66 SER A N 1
ATOM 535 C CA . SER A 1 66 ? 14.852 27.531 3.922 1 97.56 66 SER A CA 1
ATOM 536 C C . SER A 1 66 ? 15.797 27.578 2.725 1 97.56 66 SER A C 1
ATOM 538 O O . SER A 1 66 ? 15.422 28.062 1.653 1 97.56 66 SER A O 1
ATOM 540 N N . GLU A 1 67 ? 16.984 27.062 2.941 1 97.69 67 GLU A N 1
ATOM 541 C CA . GLU A 1 67 ? 17.969 27.031 1.856 1 97.69 67 GLU A CA 1
ATOM 542 C C . GLU A 1 67 ? 17.641 25.938 0.847 1 97.69 67 GLU A C 1
ATOM 544 O O . GLU A 1 67 ? 17.75 26.156 -0.363 1 97.69 67 GLU A O 1
ATOM 549 N N . ARG A 1 68 ? 17.25 24.859 1.312 1 95.5 68 ARG A N 1
ATOM 550 C CA . ARG A 1 68 ? 17.016 23.703 0.457 1 95.5 68 ARG A CA 1
ATOM 551 C C . ARG A 1 68 ? 15.703 23.844 -0.303 1 95.5 68 ARG A C 1
ATOM 553 O O . ARG A 1 68 ? 15.633 23.531 -1.497 1 95.5 68 ARG A O 1
ATOM 560 N N . ASP A 1 69 ? 14.672 24.234 0.382 1 96.19 69 ASP A N 1
ATOM 561 C CA . ASP A 1 69 ? 13.336 24.328 -0.195 1 96.19 69 ASP A CA 1
ATOM 562 C C . ASP A 1 69 ? 12.625 25.609 0.263 1 96.19 69 ASP A C 1
ATOM 564 O O . ASP A 1 69 ? 11.648 25.547 1.007 1 96.19 69 ASP A O 1
ATOM 568 N N . PRO A 1 70 ? 13.023 26.734 -0.246 1 97.25 70 PRO A N 1
ATOM 569 C CA . PRO A 1 70 ? 12.539 28.016 0.277 1 97.25 70 PRO A CA 1
ATOM 570 C C . PRO A 1 70 ? 11.023 28.172 0.139 1 97.25 70 PRO A C 1
ATOM 572 O O . PRO A 1 70 ? 10.359 28.625 1.072 1 97.25 70 PRO A O 1
ATOM 575 N N . ALA A 1 71 ? 10.477 27.812 -0.973 1 97.88 71 ALA A N 1
ATOM 576 C CA . ALA A 1 71 ? 9.047 27.984 -1.206 1 97.88 71 ALA A CA 1
ATOM 577 C C . ALA A 1 71 ? 8.227 27.094 -0.269 1 97.88 71 ALA A C 1
ATOM 579 O O . ALA A 1 71 ? 7.219 27.547 0.286 1 97.88 71 ALA A O 1
ATOM 580 N N . VAL A 1 72 ? 8.617 25.875 -0.083 1 98.06 72 VAL A N 1
ATOM 581 C CA . VAL A 1 72 ? 7.91 24.969 0.81 1 98.06 72 VAL A CA 1
ATOM 582 C C . VAL A 1 72 ? 8.055 25.438 2.254 1 98.06 72 VAL A C 1
ATOM 584 O O . VAL A 1 72 ? 7.074 25.484 3 1 98.06 72 VAL A O 1
ATOM 587 N N . ALA A 1 73 ? 9.273 25.781 2.615 1 98.19 73 ALA A N 1
ATOM 588 C CA . ALA A 1 73 ? 9.555 26.234 3.977 1 98.19 73 ALA A CA 1
ATOM 589 C C . ALA A 1 73 ? 8.703 27.453 4.336 1 98.19 73 ALA A C 1
ATOM 591 O O . ALA A 1 73 ? 8.164 27.547 5.441 1 98.19 73 ALA A O 1
ATOM 592 N N . GLU A 1 74 ? 8.625 28.375 3.432 1 98.44 74 GLU A N 1
ATOM 593 C CA . GLU A 1 74 ? 7.816 29.578 3.656 1 98.44 74 GLU A CA 1
ATOM 594 C C . GLU A 1 74 ? 6.363 29.203 3.957 1 98.44 74 GLU A C 1
ATOM 596 O O . GLU A 1 74 ? 5.77 29.734 4.898 1 98.44 74 GLU A O 1
ATOM 601 N N . ARG A 1 75 ? 5.824 28.312 3.209 1 98.62 75 ARG A N 1
ATOM 602 C CA . ARG A 1 75 ? 4.43 27.922 3.389 1 98.62 75 ARG A CA 1
ATOM 603 C C . ARG A 1 75 ? 4.25 27.125 4.68 1 98.62 75 ARG A C 1
ATOM 605 O O . ARG A 1 75 ? 3.344 27.406 5.465 1 98.62 75 ARG A O 1
ATOM 612 N N . MET A 1 76 ? 5.145 26.156 4.91 1 98.62 76 MET A N 1
ATOM 613 C CA . MET A 1 76 ? 5.066 25.359 6.129 1 98.62 76 MET A CA 1
ATOM 614 C C . MET A 1 76 ? 5.109 26.25 7.367 1 98.62 76 MET A C 1
ATOM 616 O O . MET A 1 76 ? 4.359 26.031 8.32 1 98.62 76 MET A O 1
ATOM 620 N N . ASN A 1 77 ? 5.949 27.188 7.355 1 98.69 77 ASN A N 1
ATOM 621 C CA . ASN A 1 77 ? 6.137 28.047 8.523 1 98.69 77 ASN A CA 1
ATOM 622 C C . ASN A 1 77 ? 5.023 29.078 8.633 1 98.69 77 ASN A C 1
ATOM 624 O O . ASN A 1 77 ? 4.684 29.516 9.742 1 98.69 77 ASN A O 1
ATOM 628 N N . GLY A 1 78 ? 4.41 29.406 7.527 1 98.62 78 GLY A N 1
ATOM 629 C CA . GLY A 1 78 ? 3.434 30.484 7.52 1 98.62 78 GLY A CA 1
ATOM 630 C C . GLY A 1 78 ? 2.021 30.016 7.809 1 98.62 78 GLY A C 1
ATOM 631 O O . GLY A 1 78 ? 1.189 30.781 8.297 1 98.62 78 GLY A O 1
ATOM 632 N N . LEU A 1 79 ? 1.701 28.812 7.539 1 98.81 79 LEU A N 1
ATOM 633 C CA . LEU A 1 79 ? 0.353 28.266 7.684 1 98.81 79 LEU A CA 1
ATOM 634 C C . LEU A 1 79 ? 0.007 28.062 9.156 1 98.81 79 LEU A C 1
ATOM 636 O O . LEU A 1 79 ? 0.895 27.828 9.977 1 98.81 79 LEU A O 1
ATOM 640 N N . ASP A 1 80 ? -1.31 28.156 9.422 1 98.75 80 ASP A N 1
ATOM 641 C CA . ASP A 1 80 ? -1.771 27.75 10.75 1 98.75 80 ASP A CA 1
ATOM 642 C C . ASP A 1 80 ? -1.548 26.25 10.969 1 98.75 80 ASP A C 1
ATOM 644 O O . ASP A 1 80 ? -1.607 25.469 10.016 1 98.75 80 ASP A O 1
ATOM 648 N N . LYS A 1 81 ? -1.307 25.953 12.25 1 98.88 81 LYS A N 1
ATOM 649 C CA . LYS A 1 81 ? -1.058 24.547 12.594 1 98.88 81 LYS A CA 1
ATOM 650 C C . LYS A 1 81 ? -1.84 24.141 13.836 1 98.88 81 LYS A C 1
ATOM 652 O O . LYS A 1 81 ? -2.119 24.969 14.703 1 98.88 81 LYS A O 1
ATOM 657 N N . ILE A 1 82 ? -2.186 22.875 13.875 1 98.88 82 ILE A N 1
ATOM 658 C CA . ILE A 1 82 ? -2.756 22.219 15.047 1 98.88 82 ILE A CA 1
ATOM 659 C C . ILE A 1 82 ? -1.931 20.984 15.391 1 98.88 82 ILE A C 1
ATOM 661 O O . ILE A 1 82 ? -1.581 20.188 14.516 1 98.88 82 ILE A O 1
ATOM 665 N N . VAL A 1 83 ? -1.551 20.875 16.609 1 98.88 83 VAL A N 1
ATOM 666 C CA . VAL A 1 83 ? -0.981 19.625 17.094 1 98.88 83 VAL A CA 1
ATOM 667 C C . VAL A 1 83 ? -1.902 19.016 18.156 1 98.88 83 VAL A C 1
ATOM 669 O O . VAL A 1 83 ? -2.336 19.703 19.078 1 98.88 83 VAL A O 1
ATOM 672 N N . CYS A 1 84 ? -2.309 17.781 17.984 1 98.75 84 CYS A N 1
ATOM 673 C CA . CYS A 1 84 ? -3.105 17.031 18.953 1 98.75 84 CYS A CA 1
ATOM 674 C C . CYS A 1 84 ? -2.219 16.141 19.812 1 98.75 84 CYS A C 1
ATOM 676 O O . CYS A 1 84 ? -1.537 15.258 19.297 1 98.75 84 CYS A O 1
ATOM 678 N N . SER A 1 85 ? -2.201 16.375 21.031 1 98.38 85 SER A N 1
ATOM 679 C CA . SER A 1 85 ? -1.346 15.625 21.938 1 98.38 85 SER A CA 1
ATOM 680 C C . SER A 1 85 ? -1.806 15.781 23.391 1 98.38 85 SER A C 1
ATOM 682 O O . SER A 1 85 ? -2.117 16.891 23.828 1 98.38 85 SER A O 1
ATOM 684 N N . ARG A 1 86 ? -1.85 14.703 24.141 1 95.94 86 ARG A N 1
ATOM 685 C CA . ARG A 1 86 ? -2.189 14.742 25.562 1 95.94 86 ARG A CA 1
ATOM 686 C C . ARG A 1 86 ? -0.956 15.031 26.406 1 95.94 86 ARG A C 1
ATOM 688 O O . ARG A 1 86 ? -1.075 15.422 27.578 1 95.94 86 ARG A O 1
ATOM 695 N N . THR A 1 87 ? 0.237 14.82 25.781 1 96.12 87 THR A N 1
ATOM 696 C CA . THR A 1 87 ? 1.449 14.836 26.594 1 96.12 87 THR A CA 1
ATOM 697 C C . THR A 1 87 ? 2.301 16.062 26.266 1 96.12 87 THR A C 1
ATOM 699 O O . THR A 1 87 ? 3.113 16.484 27.094 1 96.12 87 THR A O 1
ATOM 702 N N . LEU A 1 88 ? 2.184 16.547 25.109 1 96 88 LEU A N 1
ATOM 703 C CA . LEU A 1 88 ? 2.947 17.719 24.734 1 96 88 LEU A CA 1
ATOM 704 C C . LEU A 1 88 ? 2.566 18.922 25.609 1 96 88 LEU A C 1
ATOM 706 O O . LEU A 1 88 ? 1.381 19.203 25.797 1 96 88 LEU A O 1
ATOM 710 N N . LYS A 1 89 ? 3.547 19.562 26.141 1 94.5 89 LYS A N 1
ATOM 711 C CA . LYS A 1 89 ? 3.283 20.641 27.094 1 94.5 89 LYS A CA 1
ATOM 712 C C . LYS A 1 89 ? 3.17 21.984 26.375 1 94.5 89 LYS A C 1
ATOM 714 O O . LYS A 1 89 ? 2.428 22.875 26.812 1 94.5 89 LYS A O 1
ATOM 719 N N . LYS A 1 90 ? 3.975 22.109 25.344 1 94.81 90 LYS A N 1
ATOM 720 C CA . LYS A 1 90 ? 3.961 23.359 24.594 1 94.81 90 LYS A CA 1
ATOM 721 C C . LYS A 1 90 ? 4.105 23.109 23.094 1 94.81 90 LYS A C 1
ATOM 723 O O . LYS A 1 90 ? 4.66 22.094 22.688 1 94.81 90 LYS A O 1
ATOM 728 N N . ALA A 1 91 ? 3.605 24 22.25 1 96.81 91 ALA A N 1
ATOM 729 C CA . ALA A 1 91 ? 3.736 24.016 20.797 1 96.81 91 ALA A CA 1
ATOM 730 C C . ALA A 1 91 ? 4.336 25.344 20.312 1 96.81 91 ALA A C 1
ATOM 732 O O . ALA A 1 91 ? 3.605 26.281 19.984 1 96.81 91 ALA A O 1
ATOM 733 N N . ASP A 1 92 ? 5.617 25.391 20.141 1 96.69 92 ASP A N 1
ATOM 734 C CA . ASP A 1 92 ? 6.328 26.656 19.984 1 96.69 92 ASP A CA 1
ATOM 735 C C . ASP A 1 92 ? 6.5 27.016 18.516 1 96.69 92 ASP A C 1
ATOM 737 O O . ASP A 1 92 ? 6.906 28.141 18.188 1 96.69 92 ASP A O 1
ATOM 741 N N . TRP A 1 93 ? 6.258 26.031 17.578 1 98.38 93 TRP A N 1
ATOM 742 C CA . TRP A 1 93 ? 6.305 26.375 16.156 1 98.38 93 TRP A CA 1
ATOM 743 C C . TRP A 1 93 ? 5.297 27.469 15.828 1 98.38 93 TRP A C 1
ATOM 745 O O . TRP A 1 93 ? 4.133 27.406 16.234 1 98.38 93 TRP A O 1
ATOM 755 N N . LYS A 1 94 ? 5.684 28.547 15.156 1 97.81 94 LYS A N 1
ATOM 756 C CA . LYS A 1 94 ? 4.844 29.688 14.844 1 97.81 94 LYS A CA 1
ATOM 757 C C . LYS A 1 94 ? 3.465 29.25 14.352 1 97.81 94 LYS A C 1
ATOM 759 O O . LYS A 1 94 ? 3.354 28.312 13.562 1 97.81 94 LYS A O 1
ATOM 764 N N . ASN A 1 95 ? 2.35 29.938 14.844 1 98.5 95 ASN A N 1
ATOM 765 C CA . ASN A 1 95 ? 0.97 29.75 14.406 1 98.5 95 ASN A CA 1
ATOM 766 C C . ASN A 1 95 ? 0.461 28.359 14.773 1 98.5 95 ASN A C 1
ATOM 768 O O . ASN A 1 95 ? -0.275 27.734 14 1 98.5 95 ASN A O 1
ATOM 772 N N . THR A 1 96 ? 0.91 27.781 15.945 1 98.62 96 THR A N 1
ATOM 773 C CA . THR A 1 96 ? 0.491 26.422 16.312 1 98.62 96 THR A CA 1
ATOM 774 C C . THR A 1 96 ? -0.436 26.469 17.531 1 98.62 96 THR A C 1
ATOM 776 O O . THR A 1 96 ? -0.131 27.125 18.531 1 98.62 96 THR A O 1
ATOM 779 N N . ARG A 1 97 ? -1.5 25.812 17.344 1 97.69 97 ARG A N 1
ATOM 780 C CA . ARG A 1 97 ? -2.414 25.594 18.453 1 97.69 97 ARG A CA 1
ATOM 781 C C . ARG A 1 97 ? -2.342 24.156 18.938 1 97.69 97 ARG A C 1
ATOM 783 O O . ARG A 1 97 ? -2.24 23.219 18.141 1 97.69 97 ARG A O 1
ATOM 790 N N . LEU A 1 98 ? -2.412 23.938 20.297 1 98.44 98 LEU A N 1
ATOM 791 C CA . LEU A 1 98 ? -2.367 22.625 20.922 1 98.44 98 LEU A CA 1
ATOM 792 C C . LEU A 1 98 ? -3.762 22.172 21.344 1 98.44 98 LEU A C 1
ATOM 794 O O . LEU A 1 98 ? -4.473 22.906 22.031 1 98.44 98 LEU A O 1
ATOM 798 N N . ILE A 1 99 ? -4.191 21.031 20.875 1 98.31 99 ILE A N 1
ATOM 799 C CA . ILE A 1 99 ? -5.441 20.422 21.297 1 98.31 99 ILE A CA 1
ATOM 800 C C . ILE A 1 99 ? -5.145 19.188 22.141 1 98.31 99 ILE A C 1
ATOM 802 O O . ILE A 1 99 ? -4.555 18.219 21.656 1 98.31 99 ILE A O 1
ATOM 806 N N . ARG A 1 100 ? -5.656 19.141 23.344 1 97.19 100 ARG A N 1
ATOM 807 C CA . ARG A 1 100 ? -5.316 18.062 24.266 1 97.19 100 ARG A CA 1
ATOM 808 C C . ARG A 1 100 ? -6.488 17.109 24.453 1 97.19 100 ARG A C 1
ATOM 810 O O . ARG A 1 100 ? -6.289 15.93 24.766 1 97.19 100 ARG A O 1
ATOM 817 N N . GLU A 1 101 ? -7.664 17.703 24.344 1 96.38 101 GLU A N 1
ATOM 818 C CA . GLU A 1 101 ? -8.875 16.938 24.609 1 96.38 101 GLU A CA 1
ATOM 819 C C . GLU A 1 101 ? -9.969 17.25 23.578 1 96.38 101 GLU A C 1
ATOM 821 O O . GLU A 1 101 ? -9.844 18.203 22.812 1 96.38 101 GLU A O 1
ATOM 826 N N . ASN A 1 102 ? -10.977 16.359 23.516 1 97.31 102 ASN A N 1
ATOM 827 C CA . ASN A 1 102 ? -12.164 16.531 22.672 1 97.31 102 ASN A CA 1
ATOM 828 C C . ASN A 1 102 ? -11.781 16.766 21.203 1 97.31 102 ASN A C 1
ATOM 830 O O . ASN A 1 102 ? -12.289 17.688 20.562 1 97.31 102 ASN A O 1
ATOM 834 N N . VAL A 1 103 ? -10.852 16 20.781 1 98.06 103 VAL A N 1
ATOM 835 C CA . VAL A 1 103 ? -10.312 16.125 19.438 1 98.06 103 VAL A CA 1
ATOM 836 C C . VAL A 1 103 ? -11.445 16.047 18.406 1 98.06 103 VAL A C 1
ATOM 838 O O . VAL A 1 103 ? -11.562 16.891 17.531 1 98.06 103 VAL A O 1
ATOM 841 N N . GLU A 1 104 ? -12.32 15.039 18.531 1 97.88 104 GLU A N 1
ATOM 842 C CA . GLU A 1 104 ? -13.438 14.883 17.609 1 97.88 104 GLU A CA 1
ATOM 843 C C . GLU A 1 104 ? -14.305 16.141 17.562 1 97.88 104 GLU A C 1
ATOM 845 O O . GLU A 1 104 ? -14.641 16.625 16.484 1 97.88 104 GLU A O 1
ATOM 850 N N . GLY A 1 105 ? -14.68 16.625 18.75 1 98.25 105 GLY A N 1
ATOM 851 C CA . GLY A 1 105 ? -15.484 17.828 18.812 1 98.25 105 GLY A CA 1
ATOM 852 C C . GLY A 1 105 ? -14.805 19.031 18.172 1 98.25 105 GLY A C 1
ATOM 853 O O . GLY A 1 105 ? -15.43 19.797 17.438 1 98.25 105 GLY A O 1
ATOM 854 N N . GLU A 1 106 ? -13.547 19.172 18.469 1 98.19 106 GLU A N 1
ATOM 855 C CA . GLU A 1 106 ? -12.773 20.281 17.906 1 98.19 106 GLU A CA 1
ATOM 856 C C . GLU A 1 106 ? -12.766 20.234 16.391 1 98.19 106 GLU A C 1
ATOM 858 O O . GLU A 1 106 ? -12.961 21.25 15.727 1 98.19 106 GLU A O 1
ATOM 863 N N . PHE A 1 107 ? -12.562 19.141 15.781 1 98.56 107 PHE A N 1
ATOM 864 C CA . PHE A 1 107 ? -12.484 19.016 14.336 1 98.56 107 PHE A CA 1
ATOM 865 C C . PHE A 1 107 ? -13.867 19.109 13.703 1 98.56 107 PHE A C 1
ATOM 867 O O . PHE A 1 107 ? -14.008 19.609 12.586 1 98.56 107 PHE A O 1
ATOM 874 N N . SER A 1 108 ? -14.898 18.672 14.383 1 98.19 108 SER A N 1
ATOM 875 C CA . SER A 1 108 ? -16.266 18.859 13.898 1 98.19 108 SER A CA 1
ATOM 876 C C . SER A 1 108 ? -16.594 20.344 13.75 1 98.19 108 SER A C 1
ATOM 878 O O . SER A 1 108 ? -17.203 20.75 12.766 1 98.19 108 SER A O 1
ATOM 880 N N . VAL A 1 109 ? -16.203 21.047 14.734 1 97.62 109 VAL A N 1
ATOM 881 C CA . VAL A 1 109 ? -16.422 22.484 14.695 1 97.62 109 VAL A CA 1
ATOM 882 C C . VAL A 1 109 ? -15.555 23.125 13.609 1 97.62 109 VAL A C 1
ATOM 884 O O . VAL A 1 109 ? -16.031 23.938 12.828 1 97.62 109 VAL A O 1
ATOM 887 N N . LEU A 1 110 ? -14.312 22.75 13.594 1 97.75 110 LEU A N 1
ATOM 888 C CA . LEU A 1 110 ? -13.375 23.281 12.617 1 97.75 110 LEU A CA 1
ATOM 889 C C . LEU A 1 110 ? -13.906 23.109 11.195 1 97.75 110 LEU A C 1
ATOM 891 O O . LEU A 1 110 ? -13.812 24.031 10.375 1 97.75 110 LEU A O 1
ATOM 895 N N . LYS A 1 111 ? -14.43 21.984 10.859 1 97.94 111 LYS A N 1
ATOM 896 C CA . LYS A 1 111 ? -14.953 21.688 9.531 1 97.94 111 LYS A CA 1
ATOM 897 C C . LYS A 1 111 ? -16.094 22.625 9.172 1 97.94 111 LYS A C 1
ATOM 899 O O . LYS A 1 111 ? -16.375 22.859 7.992 1 97.94 111 LYS A O 1
ATOM 904 N N . LYS A 1 112 ? -16.766 23.188 10.141 1 97.38 112 LYS A N 1
ATOM 905 C CA . LYS A 1 112 ? -17.938 24.031 9.922 1 97.38 112 LYS A CA 1
ATOM 906 C C . LYS A 1 112 ? -17.547 25.5 9.805 1 97.38 112 LYS A C 1
ATOM 908 O O . LYS A 1 112 ? -18.375 26.344 9.508 1 97.38 112 LYS A O 1
ATOM 913 N N . THR A 1 113 ? -16.359 25.766 10.047 1 97 113 THR A N 1
ATOM 914 C CA . THR A 1 113 ? -15.875 27.141 9.906 1 97 113 THR A CA 1
ATOM 915 C C . THR A 1 113 ? -15.461 27.422 8.461 1 97 113 THR A C 1
ATOM 917 O O . THR A 1 113 ? -15.234 26.484 7.688 1 97 113 THR A O 1
ATOM 920 N N . SER A 1 114 ? -15.453 28.703 8.086 1 97.31 114 SER A N 1
ATOM 921 C CA . SER A 1 114 ? -14.992 29.078 6.754 1 97.31 114 SER A CA 1
ATOM 922 C C . SER A 1 114 ? -13.477 28.922 6.629 1 97.31 114 SER A C 1
ATOM 924 O O . SER A 1 114 ? -12.75 29.078 7.609 1 97.31 114 SER A O 1
ATOM 926 N N . GLY A 1 115 ? -13.016 28.625 5.398 1 97.94 115 GLY A N 1
ATOM 927 C CA . GLY A 1 115 ? -11.594 28.5 5.141 1 97.94 115 GLY A CA 1
ATOM 928 C C . GLY A 1 115 ? -11.273 27.516 4.039 1 97.94 115 GLY A C 1
ATOM 929 O O . GLY A 1 115 ? -12.172 26.984 3.381 1 97.94 115 GLY A O 1
ATOM 930 N N . LYS A 1 116 ? -9.984 27.344 3.84 1 98.44 116 LYS A N 1
ATOM 931 C CA . LYS A 1 116 ? -9.492 26.359 2.869 1 98.44 116 LYS A CA 1
ATOM 932 C C . LYS A 1 116 ? -9.438 24.969 3.475 1 98.44 116 LYS A C 1
ATOM 934 O O . LYS A 1 116 ? -9.992 24.719 4.547 1 98.44 116 LYS A O 1
ATOM 939 N N . ASP A 1 117 ? -8.859 24.031 2.775 1 98.69 117 ASP A N 1
ATOM 940 C CA . ASP A 1 117 ? -8.742 22.641 3.236 1 98.69 117 ASP A CA 1
ATOM 941 C C . ASP A 1 117 ? -7.824 22.547 4.449 1 98.69 117 ASP A C 1
ATOM 943 O O . ASP A 1 117 ? -6.977 23.422 4.664 1 98.69 117 ASP A O 1
ATOM 947 N N . ILE A 1 118 ? -8.062 21.547 5.238 1 98.88 118 ILE A N 1
ATOM 948 C CA . ILE A 1 118 ? -7.258 21.172 6.398 1 98.88 118 ILE A CA 1
ATOM 949 C C . ILE A 1 118 ? -6.453 19.906 6.078 1 98.88 118 ILE A C 1
ATOM 951 O O . ILE A 1 118 ? -7.008 18.906 5.617 1 98.88 118 ILE A O 1
ATOM 955 N N . ALA A 1 119 ? -5.168 19.969 6.289 1 98.94 119 ALA A N 1
ATOM 956 C CA . ALA A 1 119 ? -4.328 18.844 5.891 1 98.94 119 ALA A CA 1
ATOM 957 C C . ALA A 1 119 ? -3.707 18.172 7.109 1 98.94 119 ALA A C 1
ATOM 959 O O . ALA A 1 119 ? -3.045 18.812 7.918 1 98.94 119 ALA A O 1
ATOM 960 N N . ILE A 1 120 ? -3.947 16.906 7.262 1 98.88 120 ILE A N 1
ATOM 961 C CA . ILE A 1 120 ? -3.236 16.078 8.227 1 98.88 120 ILE A CA 1
ATOM 962 C C . ILE A 1 120 ? -1.978 15.5 7.578 1 98.88 120 ILE A C 1
ATOM 964 O O . ILE A 1 120 ? -2.062 14.734 6.613 1 98.88 120 ILE A O 1
ATOM 968 N N . PHE A 1 121 ? -0.817 15.828 8.039 1 98.25 121 PHE A N 1
ATOM 969 C CA . PHE A 1 121 ? 0.442 15.297 7.535 1 98.25 121 PHE A CA 1
ATOM 970 C C . PHE A 1 121 ? 0.937 14.156 8.414 1 98.25 121 PHE A C 1
ATOM 972 O O . PHE A 1 121 ? 1.233 14.359 9.594 1 98.25 121 PHE A O 1
ATOM 979 N N . GLY A 1 122 ? 1.105 13.078 7.738 1 97.62 122 GLY A N 1
ATOM 980 C CA . GLY A 1 122 ? 1.468 11.93 8.555 1 97.62 122 GLY A CA 1
ATOM 981 C C . GLY A 1 122 ? 0.464 11.641 9.656 1 97.62 122 GLY A C 1
ATOM 982 O O . GLY A 1 122 ? -0.737 11.547 9.398 1 97.62 122 GLY A O 1
ATOM 983 N N . SER A 1 123 ? 1.032 11.344 10.883 1 97.69 123 SER A N 1
ATOM 984 C CA . SER A 1 123 ? 0.209 11.219 12.078 1 97.69 123 SER A CA 1
ATOM 985 C C . SER A 1 123 ? -0.82 10.102 11.93 1 97.69 123 SER A C 1
ATOM 987 O O . SER A 1 123 ? -2.021 10.336 12.062 1 97.69 123 SER A O 1
ATOM 989 N N . SER A 1 124 ? -0.271 8.891 11.773 1 97.38 124 SER A N 1
ATOM 990 C CA . SER A 1 124 ? -1.101 7.73 11.477 1 97.38 124 SER A CA 1
ATOM 991 C C . SER A 1 124 ? -2.133 7.496 12.578 1 97.38 124 SER A C 1
ATOM 993 O O . SER A 1 124 ? -3.311 7.27 12.289 1 97.38 124 SER A O 1
ATOM 995 N N . ASN A 1 125 ? -1.756 7.59 13.875 1 95.75 125 ASN A N 1
ATOM 996 C CA . ASN A 1 125 ? -2.693 7.359 14.969 1 95.75 125 ASN A CA 1
ATOM 997 C C . ASN A 1 125 ? -3.811 8.398 14.977 1 95.75 125 ASN A C 1
ATOM 999 O O . ASN A 1 125 ? -4.98 8.055 15.148 1 95.75 125 ASN A O 1
ATOM 1003 N N . LEU A 1 126 ? -3.426 9.633 14.82 1 97.38 126 LEU A N 1
ATOM 1004 C CA . LEU A 1 126 ? -4.426 10.695 14.742 1 97.38 126 LEU A CA 1
ATOM 1005 C C . LEU A 1 126 ? -5.336 10.492 13.531 1 97.38 126 LEU A C 1
ATOM 1007 O O . LEU A 1 126 ? -6.555 10.641 13.633 1 97.38 126 LEU A O 1
ATOM 1011 N N . GLY A 1 127 ? -4.707 10.227 12.359 1 97.56 127 GLY A N 1
ATOM 1012 C CA . GLY A 1 127 ? -5.484 9.945 11.164 1 97.56 127 GLY A CA 1
ATOM 1013 C C . GLY A 1 127 ? -6.496 8.836 11.359 1 97.56 127 GLY A C 1
ATOM 1014 O O . GLY A 1 127 ? -7.652 8.961 10.953 1 97.56 127 GLY A O 1
ATOM 1015 N N . ALA A 1 128 ? -6.051 7.719 11.984 1 96.81 128 ALA A N 1
ATOM 1016 C CA . ALA A 1 128 ? -6.949 6.594 12.234 1 96.81 128 ALA A CA 1
ATOM 1017 C C . ALA A 1 128 ? -8.117 7.016 13.117 1 96.81 128 ALA A C 1
ATOM 1019 O O . ALA A 1 128 ? -9.266 6.648 12.852 1 96.81 128 ALA A O 1
ATOM 1020 N N . TYR A 1 129 ? -7.82 7.734 14.172 1 96.69 129 TYR A N 1
ATOM 1021 C CA . TYR A 1 129 ? -8.852 8.211 15.086 1 96.69 129 TYR A CA 1
ATOM 1022 C C . TYR A 1 129 ? -9.883 9.055 14.352 1 96.69 129 TYR A C 1
ATOM 1024 O O . TYR A 1 129 ? -11.086 8.828 14.484 1 96.69 129 TYR A O 1
ATOM 1032 N N . LEU A 1 130 ? -9.43 10.039 13.578 1 97.62 130 LEU A N 1
ATOM 1033 C CA . LEU A 1 130 ? -10.344 10.93 12.867 1 97.62 130 LEU A CA 1
ATOM 1034 C C . LEU A 1 130 ? -11.102 10.172 11.781 1 97.62 130 LEU A C 1
ATOM 1036 O O . LEU A 1 130 ? -12.266 10.469 11.508 1 97.62 130 LEU A O 1
ATOM 1040 N N . ALA A 1 131 ? -10.453 9.211 11.133 1 97.12 131 ALA A N 1
ATOM 1041 C CA . ALA A 1 131 ? -11.125 8.367 10.141 1 97.12 131 ALA A CA 1
ATOM 1042 C C . ALA A 1 131 ? -12.273 7.59 10.773 1 97.12 131 ALA A C 1
ATOM 1044 O O . ALA A 1 131 ? -13.359 7.496 10.195 1 97.12 131 ALA A O 1
ATOM 1045 N N . GLU A 1 132 ? -12.07 7.066 11.953 1 95.94 132 GLU A N 1
ATOM 1046 C CA . GLU A 1 132 ? -13.086 6.289 12.648 1 95.94 132 GLU A CA 1
ATOM 1047 C C . GLU A 1 132 ? -14.305 7.145 12.984 1 95.94 132 GLU A C 1
ATOM 1049 O O . GLU A 1 132 ? -15.422 6.633 13.086 1 95.94 132 GLU A O 1
ATOM 1054 N N . HIS A 1 133 ? -14.07 8.32 13.102 1 95.94 133 HIS A N 1
ATOM 1055 C CA . HIS A 1 133 ? -15.156 9.227 13.461 1 95.94 133 HIS A CA 1
ATOM 1056 C C . HIS A 1 133 ? -15.758 9.875 12.219 1 95.94 133 HIS A C 1
ATOM 1058 O O . HIS A 1 133 ? -16.531 10.828 12.32 1 95.94 133 HIS A O 1
ATOM 1064 N N . GLY A 1 134 ? -15.328 9.445 11.023 1 95.88 134 GLY A N 1
ATOM 1065 C CA . GLY A 1 134 ? -15.922 9.898 9.773 1 95.88 134 GLY A CA 1
ATOM 1066 C C . GLY A 1 134 ? -15.555 11.328 9.422 1 95.88 134 GLY A C 1
ATOM 1067 O O . GLY A 1 134 ? -16.312 12.016 8.734 1 95.88 134 GLY A O 1
ATOM 1068 N N . LEU A 1 135 ? -14.367 11.797 9.875 1 97.88 135 LEU A N 1
ATOM 1069 C CA . LEU A 1 135 ? -14.062 13.219 9.758 1 97.88 135 LEU A CA 1
ATOM 1070 C C . LEU A 1 135 ? -13.117 13.477 8.594 1 97.88 135 LEU A C 1
ATOM 1072 O O . LEU A 1 135 ? -12.945 14.625 8.172 1 97.88 135 LEU A O 1
ATOM 1076 N N . ILE A 1 136 ? -12.453 12.484 8.023 1 98.31 136 ILE A N 1
ATOM 1077 C CA . ILE A 1 136 ? -11.516 12.688 6.918 1 98.31 136 ILE A CA 1
ATOM 1078 C C . ILE A 1 136 ? -12.25 12.547 5.586 1 98.31 136 ILE A C 1
ATOM 1080 O O . ILE A 1 136 ? -12.961 11.57 5.363 1 98.31 136 ILE A O 1
ATOM 1084 N N . ASP A 1 137 ? -12 13.484 4.699 1 98.56 137 ASP A N 1
ATOM 1085 C CA . ASP A 1 137 ? -12.727 13.539 3.436 1 98.56 137 ASP A CA 1
ATOM 1086 C C . ASP A 1 137 ? -11.898 12.953 2.295 1 98.56 137 ASP A C 1
ATOM 1088 O O . ASP A 1 137 ? -12.445 12.523 1.28 1 98.56 137 ASP A O 1
ATOM 1092 N N . GLU A 1 138 ? -10.609 13.062 2.428 1 98.75 138 GLU A N 1
ATOM 1093 C CA . GLU A 1 138 ? -9.703 12.625 1.372 1 98.75 138 GLU A CA 1
ATOM 1094 C C . GLU A 1 138 ? -8.438 11.992 1.955 1 98.75 138 GLU A C 1
ATOM 1096 O O . GLU A 1 138 ? -7.898 12.484 2.949 1 98.75 138 GLU A O 1
ATOM 1101 N N . TYR A 1 139 ? -8.07 10.914 1.395 1 98.81 139 TYR A N 1
ATOM 1102 C CA . TYR A 1 139 ? -6.84 10.203 1.729 1 98.81 139 TYR A CA 1
ATOM 1103 C C . TYR A 1 139 ? -5.871 10.211 0.554 1 98.81 139 TYR A C 1
ATOM 1105 O O . TYR A 1 139 ? -6.207 9.75 -0.539 1 98.81 139 TYR A O 1
ATOM 1113 N N . ARG A 1 140 ? -4.723 10.734 0.768 1 98.81 140 ARG A N 1
ATOM 1114 C CA . ARG A 1 140 ? -3.637 10.695 -0.205 1 98.81 140 ARG A CA 1
ATOM 1115 C C . ARG A 1 140 ? -2.504 9.797 0.278 1 98.81 140 ARG A C 1
ATOM 1117 O O . ARG A 1 140 ? -1.712 10.188 1.136 1 98.81 140 ARG A O 1
ATOM 1124 N N . ILE A 1 141 ? -2.443 8.609 -0.263 1 98.81 141 ILE A N 1
ATOM 1125 C CA . ILE A 1 141 ? -1.446 7.621 0.132 1 98.81 141 ILE A CA 1
ATOM 1126 C C . ILE A 1 141 ? -0.3 7.613 -0.877 1 98.81 141 ILE A C 1
ATOM 1128 O O . ILE A 1 141 ? -0.489 7.234 -2.035 1 98.81 141 ILE A O 1
ATOM 1132 N N . MET A 1 142 ? 0.826 8.047 -0.434 1 98.44 142 MET A N 1
ATOM 1133 C CA . MET A 1 142 ? 2.008 8.156 -1.285 1 98.44 142 MET A CA 1
ATOM 1134 C C . MET A 1 142 ? 2.949 6.98 -1.066 1 98.44 142 MET A C 1
ATOM 1136 O O . MET A 1 142 ? 3.662 6.926 -0.064 1 98.44 142 MET A O 1
ATOM 1140 N N . ILE A 1 143 ? 3.014 6.121 -2.008 1 98.62 143 ILE A N 1
ATOM 1141 C CA . ILE A 1 143 ? 3.664 4.82 -1.862 1 98.62 143 ILE A CA 1
ATOM 1142 C C . ILE A 1 143 ? 5.07 4.883 -2.453 1 98.62 143 ILE A C 1
ATOM 1144 O O . ILE A 1 143 ? 5.238 5.086 -3.658 1 98.62 143 ILE A O 1
ATOM 1148 N N . ASN A 1 144 ? 6.094 4.77 -1.561 1 98.44 144 ASN A N 1
ATOM 1149 C CA . ASN A 1 144 ? 7.473 4.621 -2.008 1 98.44 144 ASN A CA 1
ATOM 1150 C C . ASN A 1 144 ? 7.73 3.23 -2.584 1 98.44 144 ASN A C 1
ATOM 1152 O O . ASN A 1 144 ? 7.16 2.244 -2.113 1 98.44 144 ASN A O 1
ATOM 1156 N N . PRO A 1 145 ? 8.555 3.08 -3.615 1 97.81 145 PRO A N 1
ATOM 1157 C CA . PRO A 1 145 ? 8.758 1.819 -4.336 1 97.81 145 PRO A CA 1
ATOM 1158 C C . PRO A 1 145 ? 9.727 0.883 -3.623 1 97.81 145 PRO A C 1
ATOM 1160 O O . PRO A 1 145 ? 10.789 0.56 -4.168 1 97.81 145 PRO A O 1
ATOM 1163 N N . LEU A 1 146 ? 9.297 0.384 -2.457 1 98 146 LEU A N 1
ATOM 1164 C CA . LEU A 1 146 ? 10.125 -0.55 -1.707 1 98 146 LEU A CA 1
ATOM 1165 C C . LEU A 1 146 ? 9.289 -1.348 -0.712 1 98 146 LEU A C 1
ATOM 1167 O O . LEU A 1 146 ? 8.195 -0.925 -0.337 1 98 146 LEU A O 1
ATOM 1171 N N . PHE A 1 147 ? 9.82 -2.48 -0.337 1 97.94 147 PHE A N 1
ATOM 1172 C CA . PHE A 1 147 ? 9.367 -3.227 0.829 1 97.94 147 PHE A CA 1
ATOM 1173 C C . PHE A 1 147 ? 10.336 -3.059 1.992 1 97.94 147 PHE A C 1
ATOM 1175 O O . PHE A 1 147 ? 11.555 -3.148 1.812 1 97.94 147 PHE A O 1
ATOM 1182 N N . LEU A 1 148 ? 9.797 -2.859 3.188 1 96.94 148 LEU A N 1
ATOM 1183 C CA . LEU A 1 148 ? 10.648 -2.719 4.367 1 96.94 148 LEU A CA 1
ATOM 1184 C C . LEU A 1 148 ? 10.789 -4.051 5.098 1 96.94 148 LEU A C 1
ATOM 1186 O O . LEU A 1 148 ? 11.836 -4.332 5.684 1 96.94 148 LEU A O 1
ATOM 1190 N N . GLY A 1 149 ? 9.727 -4.801 5.125 1 96.62 149 GLY A N 1
ATOM 1191 C CA . GLY A 1 149 ? 9.719 -6.082 5.812 1 96.62 149 GLY A CA 1
ATOM 1192 C C . GLY A 1 149 ? 9.273 -5.98 7.258 1 96.62 149 GLY A C 1
ATOM 1193 O O . GLY A 1 149 ? 8.789 -6.957 7.832 1 96.62 149 GLY A O 1
ATOM 1194 N N . ARG A 1 150 ? 9.508 -4.863 7.871 1 96 150 ARG A N 1
ATOM 1195 C CA . ARG A 1 150 ? 9.055 -4.582 9.234 1 96 150 ARG A CA 1
ATOM 1196 C C . ARG A 1 150 ? 8.992 -3.08 9.492 1 96 150 ARG A C 1
ATOM 1198 O O . ARG A 1 150 ? 9.758 -2.312 8.898 1 96 150 ARG A O 1
ATOM 1205 N N . GLY A 1 151 ? 8.055 -2.725 10.414 1 96.88 151 GLY A N 1
ATOM 1206 C CA . GLY A 1 151 ? 7.941 -1.312 10.742 1 96.88 151 GLY A CA 1
ATOM 1207 C C . GLY A 1 151 ? 6.645 -0.964 11.453 1 96.88 151 GLY A C 1
ATOM 1208 O O . GLY A 1 151 ? 6.031 -1.821 12.094 1 96.88 151 GLY A O 1
ATOM 1209 N N . LYS A 1 152 ? 6.301 0.336 11.391 1 96.75 152 LYS A N 1
ATOM 1210 C CA . LYS A 1 152 ? 5.062 0.843 11.977 1 96.75 152 LYS A CA 1
ATOM 1211 C C . LYS A 1 152 ? 3.939 0.867 10.938 1 96.75 152 LYS A C 1
ATOM 1213 O O . LYS A 1 152 ? 4 1.617 9.961 1 96.75 152 LYS A O 1
ATOM 1218 N N . PRO A 1 153 ? 2.916 0.074 11.188 1 97.06 153 PRO A N 1
ATOM 1219 C CA . PRO A 1 153 ? 1.866 -0.037 10.172 1 97.06 153 PRO A CA 1
ATOM 1220 C C . PRO A 1 153 ? 0.946 1.181 10.141 1 97.06 153 PRO A C 1
ATOM 1222 O O . PRO A 1 153 ? 0.637 1.754 11.188 1 97.06 153 PRO A O 1
ATOM 1225 N N . LEU A 1 154 ? 0.53 1.566 8.961 1 97.69 154 LEU A N 1
ATOM 1226 C CA . LEU A 1 154 ? -0.454 2.629 8.781 1 97.69 154 LEU A CA 1
ATOM 1227 C C . LEU A 1 154 ? -1.817 2.201 9.312 1 97.69 154 LEU A C 1
ATOM 1229 O O . LEU A 1 154 ? -2.291 1.104 9.016 1 97.69 154 LEU A O 1
ATOM 1233 N N . PHE A 1 155 ? -2.457 3.045 10.195 1 96.62 155 PHE A N 1
ATOM 1234 C CA . PHE A 1 155 ? -3.824 2.922 10.688 1 96.62 155 PHE A CA 1
ATOM 1235 C C . PHE A 1 155 ? -3.984 1.661 11.531 1 96.62 155 PHE A C 1
ATOM 1237 O O . PHE A 1 155 ? -5.031 1.013 11.492 1 96.62 155 PHE A O 1
ATOM 1244 N N . GLU A 1 156 ? -2.924 1.333 12.18 1 91.25 156 GLU A N 1
ATOM 1245 C CA . GLU A 1 156 ? -2.996 0.187 13.086 1 91.25 156 GLU A CA 1
ATOM 1246 C C . GLU A 1 156 ? -4.105 0.366 14.117 1 91.25 156 GLU A C 1
ATOM 1248 O O . GLU A 1 156 ? -4.223 1.43 14.727 1 91.25 156 GLU A O 1
ATOM 1253 N N . GLY A 1 157 ? -4.918 -0.576 14.242 1 83.69 157 GLY A N 1
ATOM 1254 C CA . GLY A 1 157 ? -5.887 -0.592 15.328 1 83.69 157 GLY A CA 1
ATOM 1255 C C . GLY A 1 157 ? -7.254 -0.082 14.914 1 83.69 157 GLY A C 1
ATOM 1256 O O . GLY A 1 157 ? -8.148 0.067 15.758 1 83.69 157 GLY A O 1
ATOM 1257 N N . LEU A 1 158 ? -7.453 0.301 13.688 1 93.62 158 LEU A N 1
ATOM 1258 C CA . LEU A 1 158 ? -8.812 0.588 13.227 1 93.62 158 LEU A CA 1
ATOM 1259 C C . LEU A 1 158 ? -9.781 -0.501 13.672 1 93.62 158 LEU A C 1
ATOM 1261 O O . LEU A 1 158 ? -9.453 -1.689 13.609 1 93.62 158 LEU A O 1
ATOM 1265 N N . SER A 1 159 ? -10.945 -0.111 14.141 1 93.06 159 SER A N 1
ATOM 1266 C CA . SER A 1 159 ? -11.93 -1.054 14.664 1 93.06 159 SER A CA 1
ATOM 1267 C C . SER A 1 159 ? -12.68 -1.76 13.539 1 93.06 159 SER A C 1
ATOM 1269 O O . SER A 1 159 ? -13.156 -2.881 13.711 1 93.06 159 SER A O 1
ATOM 1271 N N . THR A 1 160 ? -12.898 -1.104 12.461 1 92.12 160 THR A N 1
ATOM 1272 C CA . THR A 1 160 ? -13.555 -1.65 11.273 1 92.12 160 THR A CA 1
ATOM 1273 C C . THR A 1 160 ? -12.805 -1.252 10.008 1 92.12 160 THR A C 1
ATOM 1275 O O . THR A 1 160 ? -12.086 -0.248 9.992 1 92.12 160 THR A O 1
ATOM 1278 N N . ARG A 1 161 ? -12.938 -2.088 9.055 1 95.25 161 ARG A N 1
ATOM 1279 C CA . ARG A 1 161 ? -12.289 -1.728 7.797 1 95.25 161 ARG A CA 1
ATOM 1280 C C . ARG A 1 161 ? -12.891 -0.448 7.223 1 95.25 161 ARG A C 1
ATOM 1282 O O . ARG A 1 161 ? -14.078 -0.181 7.395 1 95.25 161 ARG A O 1
ATOM 1289 N N . LEU A 1 162 ? -12.164 0.329 6.594 1 97 162 LEU A N 1
ATOM 1290 C CA . LEU A 1 162 ? -12.547 1.579 5.945 1 97 162 LEU A CA 1
ATOM 1291 C C . LEU A 1 162 ? -12.539 1.43 4.426 1 97 162 LEU A C 1
ATOM 1293 O O . LEU A 1 162 ? -11.469 1.325 3.818 1 97 162 LEU A O 1
ATOM 1297 N N . GLU A 1 163 ? -13.695 1.446 3.836 1 97.19 163 GLU A N 1
ATOM 1298 C CA . GLU A 1 163 ? -13.82 1.311 2.387 1 97.19 163 GLU A CA 1
ATOM 1299 C C . GLU A 1 163 ? -13.672 2.66 1.691 1 97.19 163 GLU A C 1
ATOM 1301 O O . GLU A 1 163 ? -14.266 3.654 2.119 1 97.19 163 GLU A O 1
ATOM 1306 N N . LEU A 1 164 ? -12.938 2.619 0.623 1 98.12 164 LEU A N 1
ATOM 1307 C CA . LEU A 1 164 ? -12.633 3.861 -0.079 1 98.12 164 LEU A CA 1
ATOM 1308 C C . LEU A 1 164 ? -12.906 3.725 -1.572 1 98.12 164 LEU A C 1
ATOM 1310 O O . LEU A 1 164 ? -13.234 2.637 -2.051 1 98.12 164 LEU A O 1
ATOM 1314 N N . GLU A 1 165 ? -12.883 4.863 -2.201 1 97.38 165 GLU A N 1
ATOM 1315 C CA . GLU A 1 165 ? -12.977 4.961 -3.656 1 97.38 165 GLU A CA 1
ATOM 1316 C C . GLU A 1 165 ? -11.836 5.805 -4.223 1 97.38 165 GLU A C 1
ATOM 1318 O O . GLU A 1 165 ? -11.609 6.93 -3.773 1 97.38 165 GLU A O 1
ATOM 1323 N N . LEU A 1 166 ? -11.141 5.215 -5.211 1 97.88 166 LEU A N 1
ATOM 1324 C CA . LEU A 1 166 ? -10.086 5.953 -5.898 1 97.88 166 LEU A CA 1
ATOM 1325 C C . LEU A 1 166 ? -10.672 7.016 -6.82 1 97.88 166 LEU A C 1
ATOM 1327 O O . LEU A 1 166 ? -11.547 6.719 -7.637 1 97.88 166 LEU A O 1
ATOM 1331 N N . PHE A 1 167 ? -10.172 8.273 -6.688 1 97.62 167 PHE A N 1
ATOM 1332 C CA . PHE A 1 167 ? -10.742 9.266 -7.59 1 97.62 167 PHE A CA 1
ATOM 1333 C C . PHE A 1 167 ? -9.648 9.977 -8.375 1 97.62 167 PHE A C 1
ATOM 1335 O O . PHE A 1 167 ? -9.93 10.688 -9.344 1 97.62 167 PHE A O 1
ATOM 1342 N N . ASP A 1 168 ? -8.328 9.742 -7.996 1 97.44 168 ASP A N 1
ATOM 1343 C CA . ASP A 1 168 ? -7.203 10.336 -8.711 1 97.44 168 ASP A CA 1
ATOM 1344 C C . ASP A 1 168 ? -5.891 9.656 -8.336 1 97.44 168 ASP A C 1
ATOM 1346 O O . ASP A 1 168 ? -5.852 8.836 -7.41 1 97.44 168 ASP A O 1
ATOM 1350 N N . TRP A 1 169 ? -4.82 9.922 -9.094 1 97.25 169 TRP A N 1
ATOM 1351 C CA . TRP A 1 169 ? -3.479 9.414 -8.812 1 97.25 169 TRP A CA 1
ATOM 1352 C C . TRP A 1 169 ? -2.416 10.328 -9.414 1 97.25 169 TRP A C 1
ATOM 1354 O O . TRP A 1 169 ? -2.725 11.18 -10.258 1 97.25 169 TRP A O 1
ATOM 1364 N N . LYS A 1 170 ? -1.257 10.164 -8.906 1 97 170 LYS A N 1
ATOM 1365 C CA . LYS A 1 170 ? -0.108 10.906 -9.422 1 97 170 LYS A CA 1
ATOM 1366 C C . LYS A 1 170 ? 1.177 10.094 -9.281 1 97 170 LYS A C 1
ATOM 1368 O O . LYS A 1 170 ? 1.396 9.445 -8.25 1 97 170 LYS A O 1
ATOM 1373 N N . ARG A 1 171 ? 1.979 10.102 -10.328 1 96.31 171 ARG A N 1
ATOM 1374 C CA . ARG A 1 171 ? 3.328 9.539 -10.289 1 96.31 171 ARG A CA 1
ATOM 1375 C C . ARG A 1 171 ? 4.375 10.648 -10.203 1 96.31 171 ARG A C 1
ATOM 1377 O O . ARG A 1 171 ? 4.23 11.695 -10.836 1 96.31 171 ARG A O 1
ATOM 1384 N N . PHE A 1 172 ? 5.418 10.43 -9.531 1 97.12 172 PHE A N 1
ATOM 1385 C CA . PHE A 1 172 ? 6.523 11.367 -9.398 1 97.12 172 PHE A CA 1
ATOM 1386 C C . PHE A 1 172 ? 7.789 10.805 -10.039 1 97.12 172 PHE A C 1
ATOM 1388 O O . PHE A 1 172 ? 7.895 9.602 -10.266 1 97.12 172 PHE A O 1
ATOM 1395 N N . ASP A 1 173 ? 8.758 11.633 -10.281 1 94.44 173 ASP A N 1
ATOM 1396 C CA . ASP A 1 173 ? 10 11.219 -10.938 1 94.44 173 ASP A CA 1
ATOM 1397 C C . ASP A 1 173 ? 10.805 10.273 -10.047 1 94.44 173 ASP A C 1
ATOM 1399 O O . ASP A 1 173 ? 11.547 9.43 -10.547 1 94.44 173 ASP A O 1
ATOM 1403 N N . SER A 1 174 ? 10.609 10.367 -8.836 1 92.62 174 SER A N 1
ATOM 1404 C CA . SER A 1 174 ? 11.336 9.562 -7.852 1 92.62 174 SER A CA 1
ATOM 1405 C C . SER A 1 174 ? 10.852 8.117 -7.859 1 92.62 174 SER A C 1
ATOM 1407 O O . SER A 1 174 ? 11.484 7.238 -7.262 1 92.62 174 SER A O 1
ATOM 1409 N N . GLY A 1 175 ? 9.742 7.879 -8.484 1 93.81 175 GLY A N 1
ATOM 1410 C CA . GLY A 1 175 ? 9.109 6.57 -8.43 1 93.81 175 GLY A CA 1
ATOM 1411 C C . GLY A 1 175 ? 7.996 6.492 -7.402 1 93.81 175 GLY A C 1
ATOM 1412 O O . GLY A 1 175 ? 7.297 5.48 -7.316 1 93.81 175 GLY A O 1
ATOM 1413 N N . LEU A 1 176 ? 7.828 7.547 -6.68 1 96.88 176 LEU A N 1
ATOM 1414 C CA . LEU A 1 176 ? 6.711 7.688 -5.75 1 96.88 176 LEU A CA 1
ATOM 1415 C C . LEU A 1 176 ? 5.383 7.734 -6.5 1 96.88 176 LEU A C 1
ATOM 1417 O O . LEU A 1 176 ? 5.273 8.391 -7.535 1 96.88 176 LEU A O 1
ATOM 1421 N N . VAL A 1 177 ? 4.41 6.992 -6.012 1 98.06 177 VAL A N 1
ATOM 1422 C CA . VAL A 1 177 ? 3.055 7.051 -6.547 1 98.06 177 VAL A CA 1
ATOM 1423 C C . VAL A 1 177 ? 2.086 7.508 -5.457 1 98.06 177 VAL A C 1
ATOM 1425 O O . VAL A 1 177 ? 2.104 6.977 -4.344 1 98.06 177 VAL A O 1
ATOM 1428 N N . SER A 1 178 ? 1.296 8.5 -5.777 1 98.31 178 SER A N 1
ATOM 1429 C CA . SER A 1 178 ? 0.237 8.938 -4.871 1 98.31 178 SER A CA 1
ATOM 1430 C C . SER A 1 178 ? -1.131 8.469 -5.355 1 98.31 178 SER A C 1
ATOM 1432 O O . SER A 1 178 ? -1.503 8.711 -6.508 1 98.31 178 SER A O 1
ATOM 1434 N N . LEU A 1 179 ? -1.836 7.773 -4.527 1 98.69 179 LEU A N 1
ATOM 1435 C CA . LEU A 1 179 ? -3.221 7.387 -4.773 1 98.69 179 LEU A CA 1
ATOM 1436 C C . LEU A 1 179 ? -4.176 8.219 -3.93 1 98.69 179 LEU A C 1
ATOM 1438 O O . LEU A 1 179 ? -4 8.336 -2.715 1 98.69 179 LEU A O 1
ATOM 1442 N N . PHE A 1 180 ? -5.16 8.844 -4.586 1 98.75 180 PHE A N 1
ATOM 1443 C CA . PHE A 1 180 ? -6.129 9.703 -3.912 1 98.75 180 PHE A CA 1
ATOM 1444 C C . PHE A 1 180 ? -7.465 8.992 -3.752 1 98.75 180 PHE A C 1
ATOM 1446 O O . PHE A 1 180 ? -8.062 8.555 -4.738 1 98.75 180 PHE A O 1
ATOM 1453 N N . TYR A 1 181 ? -7.898 8.945 -2.518 1 98.69 181 TYR A N 1
ATOM 1454 C CA . TYR A 1 181 ? -9.133 8.227 -2.203 1 98.69 181 TYR A CA 1
ATOM 1455 C C . TYR A 1 181 ? -10.109 9.125 -1.456 1 98.69 181 TYR A C 1
ATOM 1457 O O . TYR A 1 181 ? -9.711 10.133 -0.859 1 98.69 181 TYR A O 1
ATOM 1465 N N . ARG A 1 182 ? -11.312 8.766 -1.477 1 98.56 182 ARG A N 1
ATOM 1466 C CA . ARG A 1 182 ? -12.367 9.305 -0.619 1 98.56 182 ARG A CA 1
ATOM 1467 C C . ARG A 1 182 ? -13.227 8.18 -0.046 1 98.56 182 ARG A C 1
ATOM 1469 O O . ARG A 1 182 ? -13.266 7.078 -0.59 1 98.56 182 ARG A O 1
ATOM 1476 N N . PRO A 1 183 ? -13.828 8.453 1.146 1 97.69 183 PRO A N 1
ATOM 1477 C CA . PRO A 1 183 ? -14.703 7.41 1.684 1 97.69 183 PRO A CA 1
ATOM 1478 C C . PRO A 1 183 ? -15.781 6.977 0.694 1 97.69 183 PRO A C 1
ATOM 1480 O O . PRO A 1 183 ? -16.344 7.812 -0.02 1 97.69 183 PRO A O 1
ATOM 1483 N N . ARG A 1 184 ? -15.906 5.676 0.661 1 93.94 184 ARG A N 1
ATOM 1484 C CA . ARG A 1 184 ? -16.938 5.152 -0.225 1 93.94 184 ARG A CA 1
ATOM 1485 C C . ARG A 1 184 ? -18.328 5.531 0.272 1 93.94 184 ARG A C 1
ATOM 1487 O O . ARG A 1 184 ? -18.609 5.43 1.467 1 93.94 184 ARG A O 1
ATOM 1494 N N . LYS A 1 185 ? -19.125 6.129 -0.593 1 79.12 185 LYS A N 1
ATOM 1495 C CA . LYS A 1 185 ? -20.484 6.512 -0.227 1 79.12 185 LYS A CA 1
ATOM 1496 C C . LYS A 1 185 ? -21.422 5.297 -0.221 1 79.12 185 LYS A C 1
ATOM 1498 O O . LYS A 1 185 ? -21.25 4.371 -1.014 1 79.12 185 LYS A O 1
ATOM 1503 N N . ASP A 1 186 ? -21.797 4.633 0.895 1 60.38 186 ASP A N 1
ATOM 1504 C CA . ASP A 1 186 ? -22.797 3.574 0.888 1 60.38 186 ASP A CA 1
ATOM 1505 C C . ASP A 1 186 ? -23.922 3.891 -0.094 1 60.38 186 ASP A C 1
ATOM 1507 O O . ASP A 1 186 ? -24.422 5.016 -0.125 1 60.38 186 ASP A O 1
ATOM 1511 N N . ILE A 1 187 ? -23.938 3.371 -1.352 1 40.06 187 ILE A N 1
ATOM 1512 C CA . ILE A 1 187 ? -25.234 3.371 -2.01 1 40.06 187 ILE A CA 1
ATOM 1513 C C . ILE A 1 187 ? -26.266 2.676 -1.122 1 40.06 187 ILE A C 1
ATOM 1515 O O . ILE A 1 187 ? -26 1.595 -0.589 1 40.06 187 ILE A O 1
ATOM 1519 N N . MET B 1 1 ? 16.797 -15.953 -19.734 1 91.44 1 MET B N 1
ATOM 1520 C CA . MET B 1 1 ? 16.234 -16.578 -18.531 1 91.44 1 MET B CA 1
ATOM 1521 C C . MET B 1 1 ? 14.75 -16.281 -18.391 1 91.44 1 MET B C 1
ATOM 1523 O O . MET B 1 1 ? 14.297 -15.195 -18.75 1 91.44 1 MET B O 1
ATOM 1527 N N . ARG B 1 2 ? 14.023 -17.281 -17.859 1 97.56 2 ARG B N 1
ATOM 1528 C CA . ARG B 1 2 ? 12.594 -17.094 -17.609 1 97.56 2 ARG B CA 1
ATOM 1529 C C . ARG B 1 2 ? 12.367 -16.016 -16.547 1 97.56 2 ARG B C 1
ATOM 1531 O O . ARG B 1 2 ? 13.172 -15.867 -15.633 1 97.56 2 ARG B O 1
ATOM 1538 N N . LYS B 1 3 ? 11.297 -15.336 -16.688 1 98.19 3 LYS B N 1
ATOM 1539 C CA . LYS B 1 3 ? 10.922 -14.32 -15.711 1 98.19 3 LYS B CA 1
ATOM 1540 C C . LYS B 1 3 ? 10.031 -14.906 -14.617 1 98.19 3 LYS B C 1
ATOM 1542 O O . LYS B 1 3 ? 9.125 -15.688 -14.906 1 98.19 3 LYS B O 1
ATOM 1547 N N . ILE B 1 4 ? 10.344 -14.57 -13.391 1 98.81 4 ILE B N 1
ATOM 1548 C CA . ILE B 1 4 ? 9.445 -14.883 -12.281 1 98.81 4 ILE B CA 1
ATOM 1549 C C . ILE B 1 4 ? 8.688 -13.617 -11.867 1 98.81 4 ILE B C 1
ATOM 1551 O O . ILE B 1 4 ? 9.305 -12.609 -11.5 1 98.81 4 ILE B O 1
ATOM 1555 N N . VAL B 1 5 ? 7.375 -13.664 -11.945 1 98.88 5 VAL B N 1
ATOM 1556 C CA . VAL B 1 5 ? 6.48 -12.562 -11.609 1 98.88 5 VAL B CA 1
ATOM 1557 C C . VAL B 1 5 ? 5.727 -12.883 -10.32 1 98.88 5 VAL B C 1
ATOM 1559 O O . VAL B 1 5 ? 5.098 -13.938 -10.211 1 98.88 5 VAL B O 1
ATOM 1562 N N . PHE B 1 6 ? 5.836 -12.031 -9.375 1 98.81 6 PHE B N 1
ATOM 1563 C CA . PHE B 1 6 ? 5.062 -12.117 -8.141 1 98.81 6 PHE B CA 1
ATOM 1564 C C . PHE B 1 6 ? 3.83 -11.227 -8.211 1 98.81 6 PHE B C 1
ATOM 1566 O O . PHE B 1 6 ? 3.941 -10.023 -8.484 1 98.81 6 PHE B O 1
ATOM 1573 N N . GLN B 1 7 ? 2.676 -11.812 -7.969 1 98.75 7 GLN B N 1
ATOM 1574 C CA . GLN B 1 7 ? 1.431 -11.055 -7.957 1 98.75 7 GLN B CA 1
ATOM 1575 C C . GLN B 1 7 ? 0.689 -11.234 -6.637 1 98.75 7 GLN B C 1
ATOM 1577 O O . GLN B 1 7 ? 0.489 -12.359 -6.18 1 98.75 7 GLN B O 1
ATOM 1582 N N . MET B 1 8 ? 0.26 -10.117 -6.055 1 98.44 8 MET B N 1
ATOM 1583 C CA . MET B 1 8 ? -0.396 -10.164 -4.75 1 98.44 8 MET B CA 1
ATOM 1584 C C . MET B 1 8 ? -1.479 -9.094 -4.648 1 98.44 8 MET B C 1
ATOM 1586 O O . MET B 1 8 ? -1.261 -7.945 -5.031 1 98.44 8 MET B O 1
ATOM 1590 N N . LEU B 1 9 ? -2.678 -9.492 -4.184 1 98.19 9 LEU B N 1
ATOM 1591 C CA . LEU B 1 9 ? -3.701 -8.539 -3.76 1 98.19 9 LEU B CA 1
ATOM 1592 C C . LEU B 1 9 ? -3.455 -8.078 -2.328 1 98.19 9 LEU B C 1
ATOM 1594 O O . LEU B 1 9 ? -3.203 -8.891 -1.44 1 98.19 9 LEU B O 1
ATOM 1598 N N . THR B 1 10 ? -3.498 -6.797 -2.098 1 98.31 10 THR B N 1
ATOM 1599 C CA . THR B 1 10 ? -3.275 -6.238 -0.769 1 98.31 10 THR B CA 1
ATOM 1600 C C . THR B 1 10 ? -4.27 -5.113 -0.481 1 98.31 10 THR B C 1
ATOM 1602 O O . THR B 1 10 ? -5.016 -4.695 -1.368 1 98.31 10 THR B O 1
ATOM 1605 N N . THR B 1 11 ? -4.352 -4.719 0.796 1 98.19 11 THR B N 1
ATOM 1606 C CA . THR B 1 11 ? -5.012 -3.482 1.205 1 98.19 11 THR B CA 1
ATOM 1607 C C . THR B 1 11 ? -4.035 -2.311 1.172 1 98.19 11 THR B C 1
ATOM 1609 O O . THR B 1 11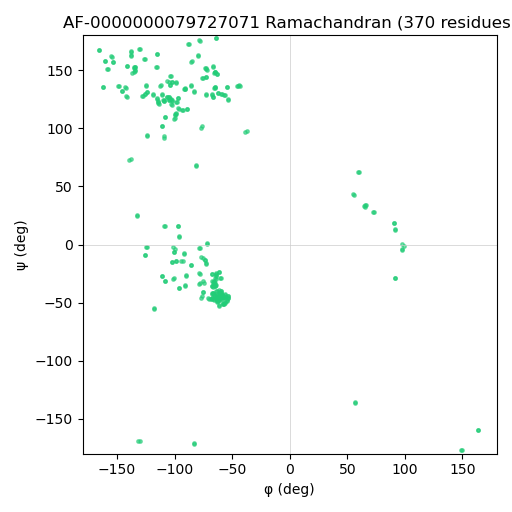 ? -2.834 -2.502 0.968 1 98.19 11 THR B O 1
ATOM 1612 N N . LEU B 1 12 ? -4.539 -1.098 1.379 1 98.19 12 LEU B N 1
ATOM 1613 C CA . LEU B 1 12 ? -3.732 0.119 1.375 1 98.19 12 LEU B CA 1
ATOM 1614 C C . LEU B 1 12 ? -2.727 0.107 2.52 1 98.19 12 LEU B C 1
ATOM 1616 O O . LEU B 1 12 ? -1.657 0.713 2.418 1 98.19 12 LEU B O 1
ATOM 1620 N N . ASP B 1 13 ? -3.104 -0.57 3.602 1 98 13 ASP B N 1
ATOM 1621 C CA . ASP B 1 13 ? -2.203 -0.621 4.75 1 98 13 ASP B CA 1
ATOM 1622 C C . ASP B 1 13 ? -1.379 -1.906 4.746 1 98 13 ASP B C 1
ATOM 1624 O O . ASP B 1 13 ? -0.792 -2.277 5.762 1 98 13 ASP B O 1
ATOM 1628 N N . GLY B 1 14 ? -1.296 -2.645 3.605 1 97.88 14 GLY B N 1
ATOM 1629 C CA . GLY B 1 14 ? -0.236 -3.605 3.336 1 97.88 14 GLY B CA 1
ATOM 1630 C C . GLY B 1 14 ? -0.567 -5.008 3.809 1 97.88 14 GLY B C 1
ATOM 1631 O O . GLY B 1 14 ? 0.329 -5.832 3.994 1 97.88 14 GLY B O 1
ATOM 1632 N N . TYR B 1 15 ? -1.856 -5.305 4.047 1 97.81 15 TYR B N 1
ATOM 1633 C CA . TYR B 1 15 ? -2.25 -6.645 4.457 1 97.81 15 TYR B CA 1
ATOM 1634 C C . TYR B 1 15 ? -2.773 -7.449 3.27 1 97.81 15 TYR B C 1
ATOM 1636 O O . TYR B 1 15 ? -3.494 -6.914 2.422 1 97.81 15 TYR B O 1
ATOM 1644 N N . TYR B 1 16 ? -2.402 -8.719 3.215 1 98 16 TYR B N 1
ATOM 1645 C CA . TYR B 1 16 ? -2.939 -9.562 2.15 1 98 16 TYR B CA 1
ATOM 1646 C C . TYR B 1 16 ? -4.109 -10.398 2.654 1 98 16 TYR B C 1
ATOM 1648 O O . TYR B 1 16 ? -4.828 -11.016 1.863 1 98 16 TYR B O 1
ATOM 1656 N N . ALA B 1 17 ? -4.27 -10.461 3.963 1 97.56 17 ALA B N 1
ATOM 1657 C CA . ALA B 1 17 ? -5.402 -11.133 4.59 1 97.56 17 ALA B CA 1
ATOM 1658 C C . ALA B 1 17 ? -5.699 -10.539 5.965 1 97.56 17 ALA B C 1
ATOM 1660 O O . ALA B 1 17 ? -4.844 -9.891 6.566 1 97.56 17 ALA B O 1
ATOM 1661 N N . GLY B 1 18 ? -6.953 -10.727 6.418 1 96.44 18 GLY B N 1
ATOM 1662 C CA . GLY B 1 18 ? -7.258 -10.398 7.805 1 96.44 18 GLY B CA 1
ATOM 1663 C C . GLY B 1 18 ? -6.508 -11.266 8.797 1 96.44 18 GLY B C 1
ATOM 1664 O O . GLY B 1 18 ? -5.77 -12.172 8.406 1 96.44 18 GLY B O 1
ATOM 1665 N N . SER B 1 19 ? -6.703 -10.984 10.062 1 95.69 19 SER B N 1
ATOM 1666 C CA . SER B 1 19 ? -5.977 -11.648 11.141 1 95.69 19 SER B CA 1
ATOM 1667 C C . SER B 1 19 ? -6.234 -13.148 11.133 1 95.69 19 SER B C 1
ATOM 1669 O O . SER B 1 19 ? -5.355 -13.938 11.477 1 95.69 19 SER B O 1
ATOM 1671 N N . ASN B 1 20 ? -7.383 -13.539 10.656 1 95.25 20 ASN B N 1
ATOM 1672 C CA . ASN B 1 20 ? -7.734 -14.953 10.609 1 95.25 20 ASN B CA 1
ATOM 1673 C C . ASN B 1 20 ? -7.734 -15.484 9.18 1 95.25 20 ASN B C 1
ATOM 1675 O O . ASN B 1 20 ? -8.391 -16.484 8.883 1 95.25 20 ASN B O 1
ATOM 1679 N N . GLY B 1 21 ? -7.133 -14.742 8.32 1 95 21 GLY B N 1
ATOM 1680 C CA . GLY B 1 21 ? -6.992 -15.195 6.949 1 95 21 GLY B CA 1
ATOM 1681 C C . GLY B 1 21 ? -8.133 -14.75 6.051 1 95 21 GLY B C 1
ATOM 1682 O O . GLY B 1 21 ? -8.25 -15.211 4.914 1 95 21 GLY B O 1
ATOM 1683 N N . GLU B 1 22 ? -8.961 -13.797 6.523 1 95.31 22 GLU B N 1
ATOM 1684 C CA . GLU B 1 22 ? -10.094 -13.297 5.738 1 95.31 22 GLU B CA 1
ATOM 1685 C C . GLU B 1 22 ? -9.609 -12.57 4.488 1 95.31 22 GLU B C 1
ATOM 1687 O O . GLU B 1 22 ? -8.641 -11.812 4.539 1 95.31 22 GLU B O 1
ATOM 1692 N N . ILE B 1 23 ? -10.297 -12.891 3.393 1 95.62 23 ILE B N 1
ATOM 1693 C CA . ILE B 1 23 ? -9.977 -12.211 2.143 1 95.62 23 ILE B CA 1
ATOM 1694 C C . ILE B 1 23 ? -11.266 -11.742 1.467 1 95.62 23 ILE B C 1
ATOM 1696 O O . ILE B 1 23 ? -11.336 -11.656 0.238 1 95.62 23 ILE B O 1
ATOM 1700 N N . ASP B 1 24 ? -12.359 -11.508 2.215 1 95.12 24 ASP B N 1
ATOM 1701 C CA . ASP B 1 24 ? -13.68 -11.164 1.697 1 95.12 24 ASP B CA 1
ATOM 1702 C C . ASP B 1 24 ? -13.703 -9.742 1.147 1 95.12 24 ASP B C 1
ATOM 1704 O O . ASP B 1 24 ? -14.711 -9.305 0.583 1 95.12 24 ASP B O 1
ATOM 1708 N N . TRP B 1 25 ? -12.648 -9.078 1.18 1 95 25 TRP B N 1
ATOM 1709 C CA . TRP B 1 25 ? -12.57 -7.695 0.726 1 95 25 TRP B CA 1
ATOM 1710 C C . TRP B 1 25 ? -11.969 -7.613 -0.672 1 95 25 TRP B C 1
ATOM 1712 O O . TRP B 1 25 ? -11.844 -6.523 -1.239 1 95 25 TRP B O 1
ATOM 1722 N N . HIS B 1 26 ? -11.477 -8.719 -1.242 1 93.75 26 HIS B N 1
ATOM 1723 C CA . HIS B 1 26 ? -11.016 -8.711 -2.625 1 93.75 26 HIS B CA 1
ATOM 1724 C C . HIS B 1 26 ? -12.086 -8.18 -3.566 1 93.75 26 HIS B C 1
ATOM 1726 O O . HIS B 1 26 ? -13.219 -8.672 -3.564 1 93.75 26 HIS B O 1
ATOM 1732 N N . ARG B 1 27 ? -11.742 -7.188 -4.312 1 89.5 27 ARG B N 1
ATOM 1733 C CA . ARG B 1 27 ? -12.648 -6.641 -5.32 1 89.5 27 ARG B CA 1
ATOM 1734 C C . ARG B 1 27 ? -12.172 -6.977 -6.727 1 89.5 27 ARG B C 1
ATOM 1736 O O . ARG B 1 27 ? -11.297 -6.297 -7.27 1 89.5 27 ARG B O 1
ATOM 1743 N N . VAL B 1 28 ? -12.641 -8.055 -7.242 1 87.62 28 VAL B N 1
ATOM 1744 C CA . VAL B 1 28 ? -12.336 -8.438 -8.617 1 87.62 28 VAL B CA 1
ATOM 1745 C C . VAL B 1 28 ? -13.594 -8.352 -9.469 1 87.62 28 VAL B C 1
ATOM 1747 O O . VAL B 1 28 ? -14.695 -8.633 -8.992 1 87.62 28 VAL B O 1
ATOM 1750 N N . ASP B 1 29 ? -13.359 -7.797 -10.664 1 93.12 29 ASP B N 1
ATOM 1751 C CA . ASP B 1 29 ? -14.461 -7.59 -11.602 1 93.12 29 ASP B CA 1
ATOM 1752 C C . ASP B 1 29 ? -14.102 -8.102 -12.992 1 93.12 29 ASP B C 1
ATOM 1754 O O . ASP B 1 29 ? -13.117 -8.82 -13.164 1 93.12 29 ASP B O 1
ATOM 1758 N N . ASP B 1 30 ? -14.898 -7.785 -13.977 1 93.88 30 ASP B N 1
ATOM 1759 C CA . ASP B 1 30 ? -14.695 -8.297 -15.328 1 93.88 30 ASP B CA 1
ATOM 1760 C C . ASP B 1 30 ? -13.391 -7.777 -15.922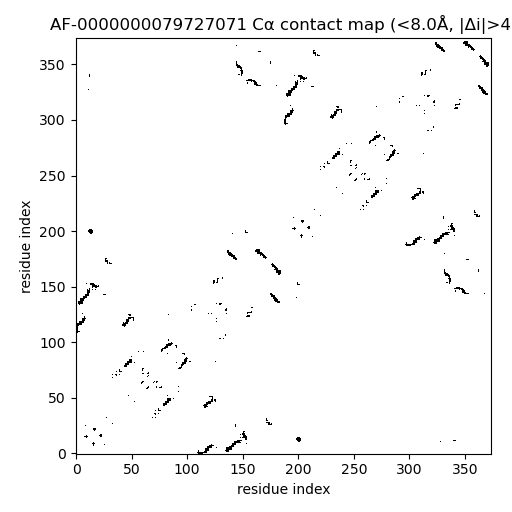 1 93.88 30 ASP B C 1
ATOM 1762 O O . ASP B 1 30 ? -12.711 -8.492 -16.656 1 93.88 30 ASP B O 1
ATOM 1766 N N . SER B 1 31 ? -13.109 -6.598 -15.586 1 95.62 31 SER B N 1
ATOM 1767 C CA . SER B 1 31 ? -11.844 -6.055 -16.078 1 95.62 31 SER B CA 1
ATOM 1768 C C . SER B 1 31 ? -10.656 -6.816 -15.508 1 95.62 31 SER B C 1
ATOM 1770 O O . SER B 1 31 ? -9.656 -7.023 -16.203 1 95.62 31 SER B O 1
ATOM 1772 N N . PHE B 1 32 ? -10.789 -7.234 -14.32 1 95.56 32 PHE B N 1
ATOM 1773 C CA . PHE B 1 32 ? -9.75 -8.062 -13.711 1 95.56 32 PHE B CA 1
ATOM 1774 C C . PHE B 1 32 ? -9.664 -9.414 -14.406 1 95.56 32 PHE B C 1
ATOM 1776 O O . PHE B 1 32 ? -8.57 -9.914 -14.672 1 95.56 32 PHE B O 1
ATOM 1783 N N . ASN B 1 33 ? -10.797 -9.977 -14.703 1 95.69 33 ASN B N 1
ATOM 1784 C CA . ASN B 1 33 ? -10.805 -11.273 -15.383 1 95.69 33 ASN B CA 1
ATOM 1785 C C . ASN B 1 33 ? -10.133 -11.195 -16.75 1 95.69 33 ASN B C 1
ATOM 1787 O O . ASN B 1 33 ? -9.406 -12.109 -17.141 1 95.69 33 ASN B O 1
ATOM 1791 N N . GLU B 1 34 ? -10.375 -10.156 -17.391 1 96.88 34 GLU B N 1
ATOM 1792 C CA . GLU B 1 34 ? -9.719 -9.953 -18.672 1 96.88 34 GLU B CA 1
ATOM 1793 C C . GLU B 1 34 ? -8.211 -9.852 -18.516 1 96.88 34 GLU B C 1
ATOM 1795 O O . GLU B 1 34 ? -7.453 -10.461 -19.266 1 96.88 34 GLU B O 1
ATOM 1800 N N . TYR B 1 35 ? -7.82 -9.094 -17.578 1 97.69 35 TYR B N 1
ATOM 1801 C CA . TYR B 1 35 ? -6.402 -8.992 -17.25 1 97.69 35 TYR B CA 1
ATOM 1802 C C . TYR B 1 35 ? -5.82 -10.359 -16.906 1 97.69 35 TYR B C 1
ATOM 1804 O O . TYR B 1 35 ? -4.73 -10.711 -17.375 1 97.69 35 TYR B O 1
ATOM 1812 N N . ALA B 1 36 ? -6.551 -11.109 -16.062 1 97.38 36 ALA B N 1
ATOM 1813 C CA . ALA B 1 36 ? -6.086 -12.422 -15.617 1 97.38 36 ALA B CA 1
ATOM 1814 C C . ALA B 1 36 ? -5.887 -13.359 -16.797 1 97.38 36 ALA B C 1
ATOM 1816 O O . ALA B 1 36 ? -4.891 -14.086 -16.875 1 97.38 36 ALA B O 1
ATOM 1817 N N . ILE B 1 37 ? -6.777 -13.336 -17.719 1 98.06 37 ILE B N 1
ATOM 1818 C CA . ILE B 1 37 ? -6.691 -14.18 -18.906 1 98.06 37 ILE B CA 1
ATOM 1819 C C . ILE B 1 37 ? -5.445 -13.82 -19.703 1 98.06 37 ILE B C 1
ATOM 1821 O O . ILE B 1 37 ? -4.652 -14.695 -20.062 1 98.06 37 ILE B O 1
ATOM 1825 N N . ASP B 1 38 ? -5.238 -12.555 -19.938 1 98.31 38 ASP B N 1
ATOM 1826 C CA . ASP B 1 38 ? -4.066 -12.094 -20.672 1 98.31 38 ASP B CA 1
ATOM 1827 C C . ASP B 1 38 ? -2.775 -12.492 -19.969 1 98.31 38 ASP B C 1
ATOM 1829 O O . ASP B 1 38 ? -1.812 -12.922 -20.609 1 98.31 38 ASP B O 1
ATOM 1833 N N . PHE B 1 39 ? -2.803 -12.328 -18.688 1 98.38 39 PHE B N 1
ATOM 1834 C CA . PHE B 1 39 ? -1.627 -12.656 -17.891 1 98.38 39 PHE B CA 1
ATOM 1835 C C . PHE B 1 39 ? -1.353 -14.156 -17.938 1 98.38 39 PHE B C 1
ATOM 1837 O O . PHE B 1 39 ? -0.216 -14.578 -18.156 1 98.38 39 PHE B O 1
ATOM 1844 N N . LEU B 1 40 ? -2.371 -14.953 -17.734 1 98.56 40 LEU B N 1
ATOM 1845 C CA . LEU B 1 40 ? -2.232 -16.406 -17.703 1 98.56 40 LEU B CA 1
ATOM 1846 C C . LEU B 1 40 ? -1.776 -16.938 -19.062 1 98.56 40 LEU B C 1
ATOM 1848 O O . LEU B 1 40 ? -1.104 -17.969 -19.141 1 98.56 40 LEU B O 1
ATOM 1852 N N . ASP B 1 41 ? -2.08 -16.188 -20.125 1 98.44 41 ASP B N 1
ATOM 1853 C CA . ASP B 1 41 ? -1.635 -16.578 -21.453 1 98.44 41 ASP B CA 1
ATOM 1854 C C . ASP B 1 41 ? -0.131 -16.359 -21.609 1 98.44 41 ASP B C 1
ATOM 1856 O O . ASP B 1 41 ? 0.491 -16.953 -22.5 1 98.44 41 ASP B O 1
ATOM 1860 N N . ARG B 1 42 ? 0.44 -15.586 -20.719 1 98.19 42 ARG B N 1
ATOM 1861 C CA . ARG B 1 42 ? 1.856 -15.25 -20.844 1 98.19 42 ARG B CA 1
ATOM 1862 C C . ARG B 1 42 ? 2.697 -16.109 -19.891 1 98.19 42 ARG B C 1
ATOM 1864 O O . ARG B 1 42 ? 3.926 -16.031 -19.906 1 98.19 42 ARG B O 1
ATOM 1871 N N . VAL B 1 43 ? 2.023 -16.906 -19.156 1 98.44 43 VAL B N 1
ATOM 1872 C CA . VAL B 1 43 ? 2.707 -17.766 -18.188 1 98.44 43 VAL B CA 1
ATOM 1873 C C . VAL B 1 43 ? 2.512 -19.234 -18.562 1 98.44 43 VAL B C 1
ATOM 1875 O O . VAL B 1 43 ? 1.538 -19.578 -19.234 1 98.44 43 VAL B O 1
ATOM 1878 N N . ASP B 1 44 ? 3.5 -20.047 -18.156 1 98.62 44 ASP B N 1
ATOM 1879 C CA . ASP B 1 44 ? 3.27 -21.469 -18.359 1 98.62 44 ASP B CA 1
ATOM 1880 C C . ASP B 1 44 ? 3.404 -22.25 -17.047 1 98.62 44 ASP B C 1
ATOM 1882 O O . ASP B 1 44 ? 3.211 -23.453 -17.016 1 98.62 44 ASP B O 1
ATOM 1886 N N . THR B 1 45 ? 3.746 -21.562 -15.961 1 98.81 45 THR B N 1
ATOM 1887 C CA . THR B 1 45 ? 3.91 -22.188 -14.656 1 98.81 45 THR B CA 1
ATOM 1888 C C . THR B 1 45 ? 3.377 -21.266 -13.555 1 98.81 45 THR B C 1
ATOM 1890 O O . THR B 1 45 ? 3.738 -20.094 -13.492 1 98.81 45 THR B O 1
ATOM 1893 N N . LEU B 1 46 ? 2.502 -21.812 -12.727 1 98.88 46 LEU B N 1
ATOM 1894 C CA . LEU B 1 46 ? 2.014 -21.141 -11.523 1 98.88 46 LEU B CA 1
ATOM 1895 C C . LEU B 1 46 ? 2.703 -21.688 -10.281 1 98.88 46 LEU B C 1
ATOM 1897 O O . LEU B 1 46 ? 2.92 -22.906 -10.172 1 98.88 46 LEU B O 1
ATOM 1901 N N . VAL B 1 47 ? 3.033 -20.812 -9.359 1 98.94 47 VAL B N 1
ATOM 1902 C CA . VAL B 1 47 ? 3.738 -21.203 -8.148 1 98.94 47 VAL B CA 1
ATOM 1903 C C . VAL B 1 47 ? 2.947 -20.734 -6.922 1 98.94 47 VAL B C 1
ATOM 1905 O O . VAL B 1 47 ? 2.469 -19.609 -6.871 1 98.94 47 VAL B O 1
ATOM 1908 N N . PHE B 1 48 ? 2.875 -21.641 -5.965 1 98.81 48 PHE B N 1
ATOM 1909 C CA . PHE B 1 48 ? 2.117 -21.375 -4.746 1 98.81 48 PHE B CA 1
ATOM 1910 C C . PHE B 1 48 ? 2.896 -21.812 -3.514 1 98.81 48 PHE B C 1
ATOM 1912 O O . PHE B 1 48 ? 3.627 -22.812 -3.561 1 98.81 48 PHE B O 1
ATOM 1919 N N . GLY B 1 49 ? 2.672 -21.078 -2.418 1 98.31 49 GLY B N 1
ATOM 1920 C CA . GLY B 1 49 ? 2.836 -21.688 -1.109 1 98.31 49 GLY B CA 1
ATOM 1921 C C . GLY B 1 49 ? 1.66 -22.547 -0.704 1 98.31 49 GLY B C 1
ATOM 1922 O O . GLY B 1 49 ? 0.612 -22.531 -1.354 1 98.31 49 GLY B O 1
ATOM 1923 N N . ARG B 1 50 ? 1.749 -23.203 0.411 1 97.62 50 ARG B N 1
ATOM 1924 C CA . ARG B 1 50 ? 0.805 -24.25 0.807 1 97.62 50 ARG B CA 1
ATOM 1925 C C . ARG B 1 50 ? -0.605 -23.688 0.941 1 97.62 50 ARG B C 1
ATOM 1927 O O . ARG B 1 50 ? -1.547 -24.203 0.338 1 97.62 50 ARG B O 1
ATOM 1934 N N . LEU B 1 51 ? -0.75 -22.609 1.716 1 95.75 51 LEU B N 1
ATOM 1935 C CA . LEU B 1 51 ? -2.084 -22.094 2.006 1 95.75 51 LEU B CA 1
ATOM 1936 C C . LEU B 1 51 ? -2.768 -21.609 0.733 1 95.75 51 LEU B C 1
ATOM 1938 O O . LEU B 1 51 ? -3.941 -21.906 0.501 1 95.75 51 LEU B O 1
ATOM 1942 N N . THR B 1 52 ? -2.064 -20.875 -0.07 1 97.5 52 THR B N 1
ATOM 1943 C CA . THR B 1 52 ? -2.629 -20.406 -1.326 1 97.5 52 THR B CA 1
ATOM 1944 C C . THR B 1 52 ? -2.963 -21.562 -2.252 1 97.5 52 THR B C 1
ATOM 1946 O O . THR B 1 52 ? -4.012 -21.562 -2.902 1 97.5 52 THR B O 1
ATOM 1949 N N . TYR B 1 53 ? -2.086 -22.547 -2.281 1 98.38 53 TYR B N 1
ATOM 1950 C CA . TYR B 1 53 ? -2.336 -23.734 -3.096 1 98.38 53 TYR B CA 1
ATOM 1951 C C . TYR B 1 53 ? -3.648 -24.391 -2.699 1 98.38 53 TYR B C 1
ATOM 1953 O O . TYR B 1 53 ? -4.48 -24.703 -3.557 1 98.38 53 TYR B O 1
ATOM 1961 N N . GLU B 1 54 ? -3.781 -24.625 -1.432 1 97.69 54 GLU B N 1
ATOM 1962 C CA . GLU B 1 54 ? -4.977 -25.297 -0.941 1 97.69 54 GLU B CA 1
ATOM 1963 C C . GLU B 1 54 ? -6.238 -24.516 -1.282 1 97.69 54 GLU B C 1
ATOM 1965 O O . GLU B 1 54 ? -7.258 -25.094 -1.66 1 97.69 54 GLU B O 1
ATOM 1970 N N . LEU B 1 55 ? -6.172 -23.266 -1.172 1 96.31 55 LEU B N 1
ATOM 1971 C CA . LEU B 1 55 ? -7.297 -22.406 -1.529 1 96.31 55 LEU B CA 1
ATOM 1972 C C . LEU B 1 55 ? -7.621 -22.531 -3.016 1 96.31 55 LEU B C 1
ATOM 1974 O O . LEU B 1 55 ? -8.773 -22.766 -3.387 1 96.31 55 LEU B O 1
ATOM 1978 N N . MET B 1 56 ? -6.605 -22.422 -3.84 1 98.06 56 MET B N 1
ATOM 1979 C CA . MET B 1 56 ? -6.797 -22.453 -5.289 1 98.06 56 MET B CA 1
ATOM 1980 C C . MET B 1 56 ? -7.266 -23.828 -5.75 1 98.06 56 MET B C 1
ATOM 1982 O O . MET B 1 56 ? -8.195 -23.922 -6.555 1 98.06 56 MET B O 1
ATOM 1986 N N . ALA B 1 57 ? -6.684 -24.812 -5.203 1 98.31 57 ALA B N 1
ATOM 1987 C CA . ALA B 1 57 ? -7.023 -26.188 -5.562 1 98.31 57 ALA B CA 1
ATOM 1988 C C . ALA B 1 57 ? -8.453 -26.516 -5.141 1 98.31 57 ALA B C 1
ATOM 1990 O O . ALA B 1 57 ? -9.109 -27.359 -5.766 1 98.31 57 ALA B O 1
ATOM 1991 N N . GLY B 1 58 ? -8.891 -25.891 -4.062 1 97.75 58 GLY B N 1
ATOM 1992 C CA . GLY B 1 58 ? -10.234 -26.125 -3.572 1 97.75 58 GLY B CA 1
ATOM 1993 C C . GLY B 1 58 ? -11.297 -25.406 -4.387 1 97.75 58 GLY B C 1
ATOM 1994 O O . GLY B 1 58 ? -12.484 -25.734 -4.301 1 97.75 58 GLY B O 1
ATOM 1995 N N . TYR B 1 59 ? -10.906 -24.531 -5.242 1 97.69 59 TYR B N 1
ATOM 1996 C CA . TYR B 1 59 ? -11.883 -23.703 -5.934 1 97.69 59 TYR B CA 1
ATOM 1997 C C . TYR B 1 59 ? -11.844 -23.953 -7.438 1 97.69 59 TYR B C 1
ATOM 1999 O O . TYR B 1 59 ? -12.852 -24.297 -8.047 1 97.69 59 TYR B O 1
ATOM 2007 N N . TRP B 1 60 ? -10.766 -23.828 -8.078 1 98.38 60 TRP B N 1
ATOM 2008 C CA . TRP B 1 60 ? -10.672 -23.688 -9.523 1 98.38 60 TRP B CA 1
ATOM 2009 C C . TRP B 1 60 ? -11.125 -24.953 -10.234 1 98.38 60 TRP B C 1
ATOM 2011 O O . TRP B 1 60 ? -11.734 -24.906 -11.305 1 98.38 60 TRP B O 1
ATOM 2021 N N . PRO B 1 61 ? -10.922 -26.188 -9.641 1 98.44 61 PRO 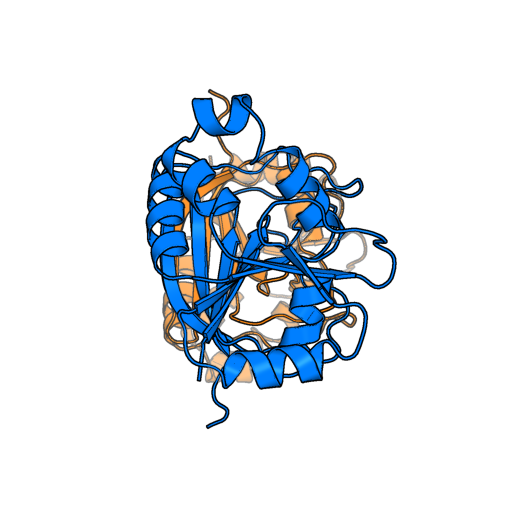B N 1
ATOM 2022 C CA . PRO B 1 61 ? -11.391 -27.406 -10.328 1 98.44 61 PRO B CA 1
ATOM 2023 C C . PRO B 1 61 ? -12.891 -27.625 -10.18 1 98.44 61 PRO B C 1
ATOM 2025 O O . PRO B 1 61 ? -13.445 -28.547 -10.789 1 98.44 61 PRO B O 1
ATOM 2028 N N . THR B 1 62 ? -13.531 -26.781 -9.445 1 98.25 62 THR B N 1
ATOM 2029 C CA . THR B 1 62 ? -14.945 -27 -9.156 1 98.25 62 THR B CA 1
ATOM 2030 C C . THR B 1 62 ? -15.812 -26.562 -10.328 1 98.25 62 THR B C 1
ATOM 2032 O O . THR B 1 62 ? -15.398 -25.734 -11.148 1 98.25 62 THR B O 1
ATOM 2035 N N . ALA B 1 63 ? -17.047 -27.031 -10.305 1 98.25 63 ALA B N 1
ATOM 2036 C CA . ALA B 1 63 ? -18.047 -26.625 -11.297 1 98.25 63 ALA B CA 1
ATOM 2037 C C . ALA B 1 63 ? -18.391 -25.141 -11.125 1 98.25 63 ALA B C 1
ATOM 2039 O O . ALA B 1 63 ? -18.641 -24.438 -12.109 1 98.25 63 ALA B O 1
ATOM 2040 N N . VAL B 1 64 ? -18.422 -24.703 -9.977 1 97.75 64 VAL B N 1
ATOM 2041 C CA . VAL B 1 64 ? -18.75 -23.312 -9.672 1 97.75 64 VAL B CA 1
ATOM 2042 C C . VAL B 1 64 ? -17.766 -22.375 -10.367 1 97.75 64 VAL B C 1
ATOM 2044 O O . VAL B 1 64 ? -18.172 -21.406 -11.008 1 97.75 64 VAL B O 1
ATOM 2047 N N . ALA B 1 65 ? -16.484 -22.656 -10.266 1 97.12 65 ALA B N 1
ATOM 2048 C CA . ALA B 1 65 ? -15.453 -21.828 -10.891 1 97.12 65 ALA B CA 1
ATOM 2049 C C . ALA B 1 65 ? -15.602 -21.844 -12.414 1 97.12 65 ALA B C 1
ATOM 2051 O O . ALA B 1 65 ? -15.516 -20.781 -13.055 1 97.12 65 ALA B O 1
ATOM 2052 N N . SER B 1 66 ? -15.852 -23.062 -12.992 1 97.5 66 SER B N 1
ATOM 2053 C CA . SER B 1 66 ? -15.977 -23.203 -14.445 1 97.5 66 SER B CA 1
ATOM 2054 C C . SER B 1 66 ? -17.203 -22.453 -14.961 1 97.5 66 SER B C 1
ATOM 2056 O O . SER B 1 66 ? -17.188 -21.938 -16.078 1 97.5 66 SER B O 1
ATOM 2058 N N . GLU B 1 67 ? -18.219 -22.438 -14.125 1 97.69 67 GLU B N 1
ATOM 2059 C CA . GLU B 1 67 ? -19.438 -21.734 -14.516 1 97.69 67 GLU B CA 1
ATOM 2060 C C . GLU B 1 67 ? -19.266 -20.219 -14.406 1 97.69 67 GLU B C 1
ATOM 2062 O O . GLU B 1 67 ? -19.703 -19.469 -15.281 1 97.69 67 GLU B O 1
ATOM 2067 N N . ARG B 1 68 ? -18.656 -19.812 -13.414 1 95.5 68 ARG B N 1
ATOM 2068 C CA . ARG B 1 68 ? -18.516 -18.375 -13.133 1 95.5 68 ARG B CA 1
ATOM 2069 C C . ARG B 1 68 ? -17.469 -17.734 -14.047 1 95.5 68 ARG B C 1
ATOM 2071 O O . ARG B 1 68 ? -17.688 -16.641 -14.562 1 95.5 68 ARG B O 1
ATOM 2078 N N . ASP B 1 69 ? -16.359 -18.391 -14.219 1 96.19 69 ASP B N 1
ATOM 2079 C CA . ASP B 1 69 ? -15.242 -17.859 -14.984 1 96.19 69 ASP B CA 1
ATOM 2080 C C . ASP B 1 69 ? -14.594 -18.938 -15.844 1 96.19 69 ASP B C 1
ATOM 2082 O O . ASP B 1 69 ? -13.445 -19.328 -15.602 1 96.19 69 ASP B O 1
ATOM 2086 N N . PRO B 1 70 ? -15.242 -19.344 -16.891 1 97.25 70 PRO B N 1
ATOM 2087 C CA . PRO B 1 70 ? -14.797 -20.516 -17.656 1 97.25 70 PRO B CA 1
ATOM 2088 C C . PRO B 1 70 ? -13.398 -20.328 -18.25 1 97.25 70 PRO B C 1
ATOM 2090 O O . PRO B 1 70 ? -12.57 -21.234 -18.203 1 97.25 70 PRO B O 1
ATOM 2093 N N . ALA B 1 71 ? -13.125 -19.188 -18.812 1 97.94 71 ALA B N 1
ATOM 2094 C CA . ALA B 1 71 ? -11.844 -18.953 -19.453 1 97.94 71 ALA B CA 1
ATOM 2095 C C . ALA B 1 71 ? -10.703 -18.969 -18.438 1 97.94 71 ALA B C 1
ATOM 2097 O O . ALA B 1 71 ? -9.641 -19.547 -18.688 1 97.94 71 ALA B O 1
ATOM 2098 N N . VAL B 1 72 ? -10.891 -18.359 -17.312 1 98.06 72 VAL B N 1
ATOM 2099 C CA . VAL B 1 72 ? -9.867 -18.344 -16.281 1 98.06 72 VAL B CA 1
ATOM 2100 C C . VAL B 1 72 ? -9.672 -19.734 -15.711 1 98.06 72 VAL B C 1
ATOM 2102 O O . VAL B 1 72 ? -8.547 -20.203 -15.531 1 98.06 72 VAL B O 1
ATOM 2105 N N . ALA B 1 73 ? -10.781 -20.391 -15.422 1 98.19 73 ALA B N 1
ATOM 2106 C CA . ALA B 1 73 ? -10.742 -21.734 -14.852 1 98.19 73 ALA B CA 1
ATOM 2107 C C . ALA B 1 73 ? -9.984 -22.688 -15.766 1 98.19 73 ALA B C 1
ATOM 2109 O O . ALA B 1 73 ? -9.188 -23.5 -15.297 1 98.19 73 ALA B O 1
ATOM 2110 N N . GLU B 1 74 ? -10.258 -22.625 -17.016 1 98.44 74 GLU B N 1
ATOM 2111 C CA . GLU B 1 74 ? -9.562 -23.469 -17.984 1 98.44 74 GLU B CA 1
ATOM 2112 C C . GLU B 1 74 ? -8.055 -23.281 -17.906 1 98.44 74 GLU B C 1
ATOM 2114 O O . GLU B 1 74 ? -7.301 -24.25 -17.891 1 98.44 74 GLU B O 1
ATOM 2119 N N . ARG B 1 75 ? -7.633 -22.078 -17.844 1 98.62 75 ARG B N 1
ATOM 2120 C CA . ARG B 1 75 ? -6.203 -21.766 -17.812 1 98.62 75 ARG B CA 1
ATOM 2121 C C . ARG B 1 75 ? -5.59 -22.188 -16.484 1 98.62 75 ARG B C 1
ATOM 2123 O O . ARG B 1 75 ? -4.547 -22.844 -16.453 1 98.62 75 ARG B O 1
ATOM 2130 N N . MET B 1 76 ? -6.266 -21.828 -15.383 1 98.62 76 MET B N 1
ATOM 2131 C CA . MET B 1 76 ? -5.77 -22.203 -14.055 1 98.62 76 MET B CA 1
ATOM 2132 C C . MET B 1 76 ? -5.59 -23.719 -13.945 1 98.62 76 MET B C 1
ATOM 2134 O O . MET B 1 76 ? -4.594 -24.188 -13.398 1 98.62 76 MET B O 1
ATOM 2138 N N . ASN B 1 77 ? -6.504 -24.422 -14.445 1 98.69 77 ASN B N 1
ATOM 2139 C CA . ASN B 1 77 ? -6.48 -25.875 -14.32 1 98.69 77 ASN B CA 1
ATOM 2140 C C . ASN B 1 77 ? -5.516 -26.516 -15.32 1 98.69 77 ASN B C 1
ATOM 2142 O O . ASN B 1 77 ? -4.953 -27.578 -15.062 1 98.69 77 ASN B O 1
ATOM 2146 N N . GLY B 1 78 ? -5.258 -25.828 -16.406 1 98.62 78 GLY B N 1
ATOM 2147 C CA . GLY B 1 78 ? -4.457 -26.406 -17.469 1 98.62 78 GLY B CA 1
ATOM 2148 C C . GLY B 1 78 ? -2.973 -26.141 -17.312 1 98.62 78 GLY B C 1
ATOM 2149 O O . GLY B 1 78 ? -2.141 -26.891 -17.812 1 98.62 78 GLY B O 1
ATOM 2150 N N . LEU B 1 79 ? -2.586 -25.094 -16.672 1 98.81 79 LEU B N 1
ATOM 2151 C CA . LEU B 1 79 ? -1.193 -24.688 -16.531 1 98.81 79 LEU B CA 1
ATOM 2152 C C . LEU B 1 79 ? -0.447 -25.609 -15.562 1 98.81 79 LEU B C 1
ATOM 2154 O O . LEU B 1 79 ? -1.052 -26.188 -14.664 1 98.81 79 LEU B O 1
ATOM 2158 N N . ASP B 1 80 ? 0.866 -25.703 -15.812 1 98.75 80 ASP B N 1
ATOM 2159 C CA . ASP B 1 80 ? 1.706 -26.359 -14.82 1 98.75 80 ASP B CA 1
ATOM 2160 C C . ASP B 1 80 ? 1.731 -25.578 -13.516 1 98.75 80 ASP B C 1
ATOM 2162 O O . ASP B 1 80 ? 1.63 -24.344 -13.516 1 98.75 80 ASP B O 1
ATOM 2166 N N . LYS B 1 81 ? 1.874 -26.359 -12.438 1 98.88 81 LYS B N 1
ATOM 2167 C CA . LYS B 1 81 ? 1.895 -25.734 -11.125 1 98.88 81 LYS B CA 1
ATOM 2168 C C . LYS B 1 81 ? 3.021 -26.297 -10.266 1 98.88 81 LYS B C 1
ATOM 2170 O O . LYS B 1 81 ? 3.418 -27.453 -10.422 1 98.88 81 LYS B O 1
ATOM 2175 N N . ILE B 1 82 ? 3.521 -25.453 -9.391 1 98.88 82 ILE B N 1
ATOM 2176 C CA . ILE B 1 82 ? 4.457 -25.828 -8.336 1 98.88 82 ILE B CA 1
ATOM 2177 C C . ILE B 1 82 ? 3.912 -25.375 -6.98 1 98.88 82 ILE B C 1
ATOM 2179 O O . ILE B 1 82 ? 3.436 -24.25 -6.84 1 98.88 82 ILE B O 1
ATOM 2183 N N . VAL B 1 83 ? 3.883 -26.266 -6.062 1 98.88 83 VAL B N 1
ATOM 2184 C CA . VAL B 1 83 ? 3.619 -25.875 -4.676 1 98.88 83 VAL B CA 1
ATOM 2185 C C . VAL B 1 83 ? 4.852 -26.156 -3.82 1 98.88 83 VAL B C 1
ATOM 2187 O O . VAL B 1 83 ? 5.426 -27.234 -3.881 1 98.88 83 VAL B O 1
ATOM 2190 N N . CYS B 1 84 ? 5.348 -25.172 -3.119 1 98.75 84 CYS B N 1
ATOM 2191 C CA . CYS B 1 84 ? 6.453 -25.297 -2.176 1 98.75 84 CYS B CA 1
ATOM 2192 C C . CYS B 1 84 ? 5.941 -25.469 -0.752 1 98.75 84 CYS B C 1
ATOM 2194 O O . CYS B 1 84 ? 5.262 -24.578 -0.225 1 98.75 84 CYS B O 1
ATOM 2196 N N . SER B 1 85 ? 6.211 -26.531 -0.178 1 98.38 85 SER B N 1
ATOM 2197 C CA . SER B 1 85 ? 5.723 -26.828 1.164 1 98.38 85 SER B CA 1
ATOM 2198 C C . SER B 1 85 ? 6.523 -27.953 1.809 1 98.38 85 SER B C 1
ATOM 2200 O O . SER B 1 85 ? 6.805 -28.969 1.166 1 98.38 85 SER B O 1
ATOM 2202 N N . ARG B 1 86 ? 6.891 -27.797 3.061 1 95.81 86 ARG B N 1
ATOM 2203 C CA . ARG B 1 86 ? 7.582 -28.844 3.809 1 95.81 86 ARG B CA 1
ATOM 2204 C C . ARG B 1 86 ? 6.59 -29.812 4.441 1 95.81 86 ARG B C 1
ATOM 2206 O O . ARG B 1 86 ? 6.961 -30.922 4.828 1 95.81 86 ARG B O 1
ATOM 2213 N N . THR B 1 87 ? 5.312 -29.359 4.531 1 96 87 THR B N 1
ATOM 2214 C CA . THR B 1 87 ? 4.363 -30.109 5.336 1 96 87 THR B CA 1
ATOM 2215 C C . THR B 1 87 ? 3.316 -30.781 4.449 1 96 87 THR B C 1
ATOM 2217 O O . THR B 1 87 ? 2.713 -31.781 4.844 1 96 87 THR B O 1
ATOM 2220 N N . LEU B 1 88 ? 3.066 -30.234 3.354 1 95.81 88 LEU B N 1
ATOM 2221 C CA . LEU B 1 88 ? 2.096 -30.828 2.439 1 95.81 88 LEU B CA 1
ATOM 2222 C C . LEU B 1 88 ? 2.549 -32.219 1.981 1 95.81 88 LEU B C 1
ATOM 2224 O O . LEU B 1 88 ? 3.701 -32.375 1.58 1 95.81 88 LEU B O 1
ATOM 2228 N N . LYS B 1 89 ? 1.669 -33.156 2.078 1 94.31 89 LYS B N 1
ATOM 2229 C CA . LYS B 1 89 ? 2.043 -34.531 1.78 1 94.31 89 LYS B CA 1
ATOM 2230 C C . LYS B 1 89 ? 1.799 -34.844 0.312 1 94.31 89 LYS B C 1
ATOM 2232 O O . LYS B 1 89 ? 2.52 -35.656 -0.276 1 94.31 89 LYS B O 1
ATOM 2237 N N . LYS B 1 90 ? 0.744 -34.25 -0.204 1 94.62 90 LYS B N 1
ATOM 2238 C CA . LYS B 1 90 ? 0.409 -34.531 -1.601 1 94.62 90 LYS B CA 1
ATOM 2239 C C . LYS B 1 90 ? -0.091 -33.25 -2.295 1 94.62 90 LYS B C 1
ATOM 2241 O O . LYS B 1 90 ? -0.619 -32.344 -1.645 1 94.62 90 LYS B O 1
ATOM 2246 N N . ALA B 1 91 ? 0.068 -33.156 -3.6 1 96.75 91 ALA B N 1
ATOM 2247 C CA . ALA B 1 91 ? -0.44 -32.094 -4.469 1 96.75 91 ALA B CA 1
ATOM 2248 C C . ALA B 1 91 ? -1.305 -32.688 -5.586 1 96.75 91 ALA B C 1
ATOM 2250 O O . ALA B 1 91 ? -0.808 -32.969 -6.68 1 96.75 91 ALA B O 1
ATOM 2251 N N . ASP B 1 92 ? -2.58 -32.75 -5.379 1 96.69 92 ASP B N 1
ATOM 2252 C CA . ASP B 1 92 ? -3.455 -33.531 -6.227 1 96.69 92 ASP B CA 1
ATOM 2253 C C . ASP B 1 92 ? -4.055 -32.719 -7.352 1 96.69 92 ASP B C 1
ATOM 2255 O O . ASP B 1 92 ? -4.672 -33.25 -8.273 1 96.69 92 ASP B O 1
ATOM 2259 N N . TRP B 1 93 ? -3.947 -31.328 -7.262 1 98.38 93 TRP B N 1
ATOM 2260 C CA . TRP B 1 93 ? -4.41 -30.516 -8.375 1 98.38 93 TRP B CA 1
ATOM 2261 C C . TRP B 1 93 ? -3.664 -30.859 -9.656 1 98.38 93 TRP B C 1
ATOM 2263 O O . TRP B 1 93 ? -2.436 -30.969 -9.664 1 98.38 93 TRP B O 1
ATOM 2273 N N . LYS B 1 94 ? -4.348 -31.109 -10.75 1 97.81 94 LYS B N 1
ATOM 2274 C CA . LYS B 1 94 ? -3.764 -31.516 -12.023 1 97.81 94 LYS B CA 1
ATOM 2275 C C . LYS B 1 94 ? -2.523 -30.703 -12.359 1 97.81 94 LYS B C 1
ATOM 2277 O O . LYS B 1 94 ? -2.516 -29.484 -12.172 1 97.81 94 LYS B O 1
ATOM 2282 N N . ASN B 1 95 ? -1.413 -31.375 -12.867 1 98.5 95 ASN B N 1
ATOM 2283 C CA . ASN B 1 95 ? -0.185 -30.75 -13.352 1 98.5 95 ASN B CA 1
ATOM 2284 C C . ASN B 1 95 ? 0.567 -30.047 -12.227 1 98.5 95 ASN B C 1
ATOM 2286 O O . ASN B 1 95 ? 1.139 -28.969 -12.43 1 98.5 95 ASN B O 1
ATOM 2290 N N . THR B 1 96 ? 0.521 -30.594 -10.961 1 98.62 96 THR B N 1
ATOM 2291 C CA . THR B 1 96 ? 1.185 -29.938 -9.844 1 98.62 96 THR B CA 1
ATOM 2292 C C . THR B 1 96 ? 2.389 -30.75 -9.375 1 98.62 96 THR B C 1
ATOM 2294 O O . THR B 1 96 ? 2.285 -31.953 -9.172 1 98.62 96 THR B O 1
ATOM 2297 N N . ARG B 1 97 ? 3.441 -30.047 -9.289 1 97.62 97 ARG B N 1
ATOM 2298 C CA . ARG B 1 97 ? 4.641 -30.609 -8.68 1 97.62 97 ARG B CA 1
ATOM 2299 C C . ARG B 1 97 ? 4.875 -30.047 -7.289 1 97.62 97 ARG B C 1
ATOM 2301 O O . ARG B 1 97 ? 4.668 -28.844 -7.059 1 97.62 97 ARG B O 1
ATOM 2308 N N . LEU B 1 98 ? 5.32 -30.922 -6.324 1 98.44 98 LEU B N 1
ATOM 2309 C CA . LEU B 1 98 ? 5.598 -30.516 -4.949 1 98.44 98 LEU B CA 1
ATOM 2310 C C . LEU B 1 98 ? 7.098 -30.375 -4.723 1 98.44 98 LEU B C 1
ATOM 2312 O O . LEU B 1 98 ? 7.875 -31.281 -5.035 1 98.44 98 LEU B O 1
ATOM 2316 N N . ILE B 1 99 ? 7.52 -29.219 -4.27 1 98.31 99 ILE B N 1
ATOM 2317 C CA . ILE B 1 99 ? 8.906 -28.969 -3.879 1 98.31 99 ILE B CA 1
ATOM 2318 C C . ILE B 1 99 ? 8.992 -28.828 -2.361 1 98.31 99 ILE B C 1
ATOM 2320 O O . ILE B 1 99 ? 8.414 -27.906 -1.781 1 98.31 99 ILE B O 1
ATOM 2324 N N . ARG B 1 100 ? 9.797 -29.625 -1.726 1 97.06 100 ARG B N 1
ATOM 2325 C CA . ARG B 1 100 ? 9.852 -29.656 -0.268 1 97.06 100 ARG B CA 1
ATOM 2326 C C . ARG B 1 100 ? 11.141 -29.031 0.25 1 97.06 100 ARG B C 1
ATOM 2328 O O . ARG B 1 100 ? 11.18 -28.5 1.366 1 97.06 100 ARG B O 1
ATOM 2335 N N . GLU B 1 101 ? 12.164 -29.203 -0.58 1 96.25 101 GLU B N 1
ATOM 2336 C CA . GLU B 1 101 ? 13.484 -28.75 -0.16 1 96.25 101 GLU B CA 1
ATOM 2337 C C . GLU B 1 101 ? 14.219 -28.062 -1.306 1 96.25 101 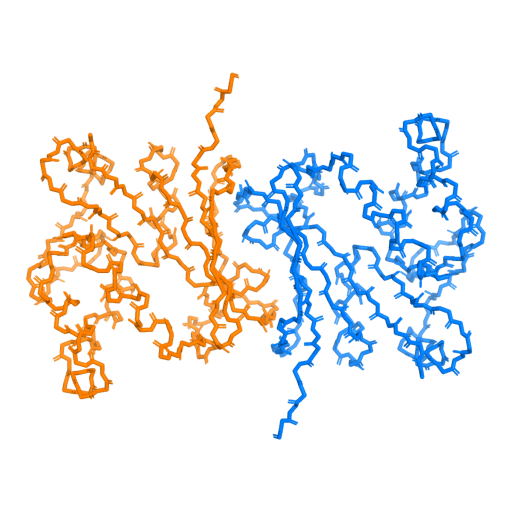GLU B C 1
ATOM 2339 O O . GLU B 1 101 ? 13.781 -28.109 -2.457 1 96.25 101 GLU B O 1
ATOM 2344 N N . ASN B 1 102 ? 15.273 -27.281 -0.954 1 97.31 102 ASN B N 1
ATOM 2345 C CA . ASN B 1 102 ? 16.156 -26.625 -1.904 1 97.31 102 ASN B CA 1
ATOM 2346 C C . ASN B 1 102 ? 15.383 -25.734 -2.871 1 97.31 102 ASN B C 1
ATOM 2348 O O . ASN B 1 102 ? 15.586 -25.797 -4.082 1 97.31 102 ASN B O 1
ATOM 2352 N N . VAL B 1 103 ? 14.469 -25.031 -2.318 1 98.06 103 VAL B N 1
ATOM 2353 C CA . VAL B 1 103 ? 13.586 -24.172 -3.104 1 98.06 103 VAL B CA 1
ATOM 2354 C C . VAL B 1 103 ? 14.414 -23.219 -3.961 1 98.06 103 VAL B C 1
ATOM 2356 O O . VAL B 1 103 ? 14.195 -23.109 -5.168 1 98.06 103 VAL B O 1
ATOM 2359 N N . GLU B 1 104 ? 15.406 -22.562 -3.365 1 97.94 104 GLU B N 1
ATOM 2360 C CA . GLU B 1 104 ? 16.25 -21.625 -4.105 1 97.94 104 GLU B CA 1
ATOM 2361 C C . GLU B 1 104 ? 16.906 -22.312 -5.305 1 97.94 104 GLU B C 1
ATOM 2363 O O . GLU B 1 104 ? 16.875 -21.766 -6.414 1 97.94 104 GLU B O 1
ATOM 2368 N N . GLY B 1 105 ? 17.516 -23.453 -5.039 1 98.31 105 GLY B N 1
ATOM 2369 C CA . GLY B 1 105 ? 18.156 -24.203 -6.117 1 98.31 105 GLY B CA 1
ATOM 2370 C C . GLY B 1 105 ? 17.188 -24.594 -7.215 1 98.31 105 GLY B C 1
ATOM 2371 O O . GLY B 1 105 ? 17.5 -24.469 -8.398 1 98.31 105 GLY B O 1
ATOM 2372 N N . GLU B 1 106 ? 16.047 -25.062 -6.812 1 98.25 106 GLU B N 1
ATOM 2373 C CA . GLU B 1 106 ? 15.031 -25.469 -7.773 1 98.25 106 GLU B CA 1
ATOM 2374 C C . GLU B 1 106 ? 14.617 -24.297 -8.672 1 98.25 106 GLU B C 1
ATOM 2376 O O . GLU B 1 106 ? 14.508 -24.453 -9.883 1 98.25 106 GLU B O 1
ATOM 2381 N N . PHE B 1 107 ? 14.398 -23.156 -8.172 1 98.56 107 PHE B N 1
ATOM 2382 C CA . PHE B 1 107 ? 13.953 -22 -8.945 1 98.56 107 PHE B CA 1
ATOM 2383 C C . PHE B 1 107 ? 15.094 -21.438 -9.781 1 98.56 107 PHE B C 1
ATOM 2385 O O . PHE B 1 107 ? 14.867 -20.906 -10.867 1 98.56 107 PHE B O 1
ATOM 2392 N N . SER B 1 108 ? 16.312 -21.516 -9.297 1 98.25 108 SER B N 1
ATOM 2393 C CA . SER B 1 108 ? 17.469 -21.109 -10.102 1 98.25 108 SER B CA 1
ATOM 2394 C C . SER B 1 108 ? 17.562 -21.938 -11.375 1 98.25 108 SER B C 1
ATOM 2396 O O . SER B 1 108 ? 17.828 -21.391 -12.453 1 98.25 108 SER B O 1
ATOM 2398 N N . VAL B 1 109 ? 17.359 -23.188 -11.203 1 97.69 109 VAL B N 1
ATOM 2399 C CA . VAL B 1 109 ? 17.391 -24.078 -12.359 1 97.69 109 VAL B CA 1
ATOM 2400 C C . VAL B 1 109 ? 16.188 -23.781 -13.266 1 97.69 109 VAL B C 1
ATOM 2402 O O . VAL B 1 109 ? 16.344 -23.672 -14.484 1 97.69 109 VAL B O 1
ATOM 2405 N N . LEU B 1 110 ? 15.039 -23.672 -12.664 1 97.75 110 LEU B N 1
ATOM 2406 C CA . LEU B 1 110 ? 13.82 -23.406 -13.422 1 97.75 110 LEU B CA 1
ATOM 2407 C C . LEU B 1 110 ? 13.969 -22.172 -14.297 1 97.75 110 LEU B C 1
ATOM 2409 O O . LEU B 1 110 ? 13.562 -22.172 -15.453 1 97.75 110 LEU B O 1
ATOM 2413 N N . LYS B 1 111 ? 14.523 -21.125 -13.797 1 97.94 111 LYS B N 1
ATOM 2414 C CA . LYS B 1 111 ? 14.703 -19.875 -14.531 1 97.94 111 LYS B CA 1
ATOM 2415 C C . LYS B 1 111 ? 15.594 -20.078 -15.758 1 97.94 111 LYS B C 1
ATOM 2417 O O . LYS B 1 111 ? 15.508 -19.328 -16.719 1 97.94 111 LYS B O 1
ATOM 2422 N N . LYS B 1 112 ? 16.422 -21.094 -15.75 1 97.38 112 LYS B N 1
ATOM 2423 C CA . LYS B 1 112 ? 17.375 -21.344 -16.828 1 97.38 112 LYS B CA 1
ATOM 2424 C C . LYS B 1 112 ? 16.781 -22.266 -17.891 1 97.38 112 LYS B C 1
ATOM 2426 O O . LYS B 1 112 ? 17.391 -22.484 -18.938 1 97.38 112 LYS B O 1
ATOM 2431 N N . THR B 1 113 ? 15.68 -22.781 -17.625 1 97.06 113 THR B N 1
ATOM 2432 C CA . THR B 1 113 ? 15.023 -23.625 -18.609 1 97.06 113 THR B CA 1
ATOM 2433 C C . THR B 1 113 ? 14.211 -22.781 -19.594 1 97.06 113 THR B C 1
ATOM 2435 O O . THR B 1 113 ? 13.922 -21.609 -19.328 1 97.06 113 THR B O 1
ATOM 2438 N N . SER B 1 114 ? 13.938 -23.359 -20.781 1 97.38 114 SER B N 1
ATOM 2439 C CA . SER B 1 114 ? 13.102 -22.656 -21.75 1 97.38 114 SER B CA 1
ATOM 2440 C C . SER B 1 114 ? 11.641 -22.641 -21.312 1 97.38 114 SER B C 1
ATOM 2442 O O . SER B 1 114 ? 11.18 -23.562 -20.625 1 97.38 114 SER B O 1
ATOM 2444 N N . GLY B 1 115 ? 10.922 -21.594 -21.734 1 98 115 GLY B N 1
ATOM 2445 C CA . GLY B 1 115 ? 9.5 -21.484 -21.422 1 98 115 GLY B CA 1
ATOM 2446 C C . GLY B 1 115 ? 9.031 -20.047 -21.266 1 98 115 GLY B C 1
ATOM 2447 O O . GLY B 1 115 ? 9.789 -19.109 -21.516 1 98 115 GLY B O 1
ATOM 2448 N N . LYS B 1 116 ? 7.766 -19.953 -20.922 1 98.44 116 LYS B N 1
ATOM 2449 C CA . LYS B 1 116 ? 7.16 -18.641 -20.656 1 98.44 116 LYS B CA 1
ATOM 2450 C C . LYS B 1 116 ? 7.441 -18.188 -19.234 1 98.44 116 LYS B C 1
ATOM 2452 O O . LYS B 1 116 ? 8.289 -18.75 -18.547 1 98.44 116 LYS B O 1
ATOM 2457 N N . ASP B 1 117 ? 6.816 -17.125 -18.797 1 98.69 117 ASP B N 1
ATOM 2458 C CA . ASP B 1 117 ? 6.996 -16.578 -17.453 1 98.69 117 ASP B CA 1
ATOM 2459 C C . ASP B 1 117 ? 6.449 -17.531 -16.391 1 98.69 117 ASP B C 1
ATOM 2461 O O . ASP B 1 117 ? 5.59 -18.375 -16.688 1 98.69 117 ASP B O 1
ATOM 2465 N N . ILE B 1 118 ? 7.008 -17.438 -15.227 1 98.88 118 ILE B N 1
ATOM 2466 C CA . ILE B 1 118 ? 6.594 -18.156 -14.023 1 98.88 118 ILE B CA 1
ATOM 2467 C C . ILE B 1 118 ? 5.895 -17.188 -13.07 1 98.88 118 ILE B C 1
ATOM 2469 O O . ILE B 1 118 ? 6.43 -16.125 -12.75 1 98.88 118 ILE B O 1
ATOM 2473 N N . ALA B 1 119 ? 4.719 -17.547 -12.656 1 98.94 119 ALA B N 1
ATOM 2474 C CA . ALA B 1 119 ? 3.947 -16.609 -11.836 1 98.94 119 ALA B CA 1
ATOM 2475 C C . ALA B 1 119 ? 3.756 -17.156 -10.422 1 98.94 119 ALA B C 1
ATOM 2477 O O . ALA B 1 119 ? 3.258 -18.266 -10.234 1 98.94 119 ALA B O 1
ATOM 2478 N N . ILE B 1 120 ? 4.18 -16.406 -9.445 1 98.81 120 ILE B N 1
ATOM 2479 C CA . ILE B 1 120 ? 3.854 -16.672 -8.047 1 98.81 120 ILE B CA 1
ATOM 2480 C C . ILE B 1 120 ? 2.549 -15.961 -7.684 1 98.81 120 ILE B C 1
ATOM 2482 O O . ILE B 1 120 ? 2.467 -14.734 -7.73 1 98.81 120 ILE B O 1
ATOM 2486 N N . PHE B 1 121 ? 1.52 -16.656 -7.332 1 98.12 121 PHE B N 1
ATOM 2487 C CA . PHE B 1 121 ? 0.244 -16.094 -6.914 1 98.12 121 PHE B CA 1
ATOM 2488 C C . PHE B 1 121 ? 0.142 -16.062 -5.391 1 98.12 121 PHE B C 1
ATOM 2490 O O . PHE B 1 121 ? 0.149 -17.109 -4.742 1 98.12 121 PHE B O 1
ATOM 2497 N N . GLY B 1 122 ? -0.069 -14.867 -4.949 1 97.44 122 GLY B N 1
ATOM 2498 C CA . GLY B 1 122 ? -0.063 -14.766 -3.5 1 97.44 122 GLY B CA 1
ATOM 2499 C C . GLY B 1 122 ? 1.225 -15.266 -2.871 1 97.44 122 GLY B C 1
ATOM 2500 O O . GLY B 1 122 ? 2.314 -14.836 -3.256 1 97.44 122 GLY B O 1
ATOM 2501 N N . SER B 1 123 ? 1.041 -16.062 -1.771 1 97.5 123 SER B N 1
ATOM 2502 C CA . SER B 1 123 ? 2.164 -16.766 -1.166 1 97.5 123 SER B CA 1
ATOM 2503 C C . SER B 1 123 ? 3.244 -15.797 -0.701 1 97.5 123 SER B C 1
ATOM 2505 O O . SER B 1 123 ? 4.402 -15.906 -1.113 1 97.5 123 SER B O 1
ATOM 2507 N N . SER B 1 124 ? 2.826 -14.945 0.247 1 97.12 124 SER B N 1
ATOM 2508 C CA . SER B 1 124 ? 3.688 -13.867 0.715 1 97.12 124 SER B CA 1
ATOM 2509 C C . SER B 1 124 ? 4.992 -14.406 1.288 1 97.12 124 SER B C 1
ATOM 2511 O O . SER B 1 124 ? 6.074 -13.906 0.969 1 97.12 124 SER B O 1
ATOM 2513 N N . ASN B 1 125 ? 4.961 -15.484 2.105 1 95.56 125 ASN B N 1
ATOM 2514 C CA . ASN B 1 125 ? 6.172 -16.031 2.703 1 95.56 125 ASN B CA 1
ATOM 2515 C C . ASN B 1 125 ? 7.117 -16.594 1.642 1 95.56 125 ASN B C 1
ATOM 2517 O O . ASN B 1 125 ? 8.328 -16.359 1.695 1 95.56 125 ASN B O 1
ATOM 2521 N N . LEU B 1 126 ? 6.551 -17.328 0.72 1 97.25 126 LEU B N 1
ATOM 2522 C CA . LEU B 1 126 ? 7.363 -17.844 -0.378 1 97.25 126 LEU B CA 1
ATOM 2523 C C . LEU B 1 126 ? 7.938 -16.703 -1.212 1 97.25 126 LEU B C 1
ATOM 2525 O O . LEU B 1 126 ? 9.117 -16.734 -1.578 1 97.25 126 LEU B O 1
ATOM 2529 N N . GLY B 1 127 ? 7.062 -15.727 -1.556 1 97.44 127 GLY B N 1
ATOM 2530 C CA . GLY B 1 127 ? 7.523 -14.555 -2.279 1 97.44 127 GLY B CA 1
ATOM 2531 C C . GLY B 1 127 ? 8.68 -13.844 -1.598 1 97.44 127 GLY B C 1
ATOM 2532 O O . GLY B 1 127 ? 9.664 -13.484 -2.248 1 97.44 127 GLY B O 1
ATOM 2533 N N . ALA B 1 128 ? 8.555 -13.633 -0.26 1 96.69 128 ALA B N 1
ATOM 2534 C CA . ALA B 1 128 ? 9.617 -12.977 0.492 1 96.69 128 ALA B CA 1
ATOM 2535 C C . ALA B 1 128 ? 10.922 -13.766 0.411 1 96.69 128 ALA B C 1
ATOM 2537 O O . ALA B 1 128 ? 11.992 -13.188 0.222 1 96.69 128 ALA B O 1
ATOM 2538 N N . TYR B 1 129 ? 10.828 -15.062 0.589 1 96.56 129 TYR B N 1
ATOM 2539 C CA . TYR B 1 129 ? 11.992 -15.93 0.521 1 96.56 129 TYR B CA 1
ATOM 2540 C C . TYR B 1 129 ? 12.688 -15.805 -0.83 1 96.56 129 TYR B C 1
ATOM 2542 O O . TYR B 1 129 ? 13.906 -15.602 -0.896 1 96.56 129 TYR B O 1
ATOM 2550 N N . LEU B 1 130 ? 11.922 -15.93 -1.916 1 97.56 130 LEU B N 1
ATOM 2551 C CA . LEU B 1 130 ? 12.5 -15.867 -3.254 1 97.56 130 LEU B CA 1
ATOM 2552 C C . LEU B 1 130 ? 13.031 -14.469 -3.555 1 97.56 130 LEU B C 1
ATOM 2554 O O . LEU B 1 130 ? 14.039 -14.32 -4.25 1 97.56 130 LEU B O 1
ATOM 2558 N N . ALA B 1 131 ? 12.359 -13.43 -3.064 1 97 131 ALA B N 1
ATOM 2559 C CA . ALA B 1 131 ? 12.836 -12.062 -3.215 1 97 131 ALA B CA 1
ATOM 2560 C C . ALA B 1 131 ? 14.195 -11.875 -2.549 1 97 131 ALA B C 1
ATOM 2562 O O . ALA B 1 131 ? 15.094 -11.25 -3.115 1 97 131 ALA B O 1
ATOM 2563 N N . GLU B 1 132 ? 14.375 -12.445 -1.39 1 95.81 132 GLU B N 1
ATOM 2564 C CA . GLU B 1 132 ? 15.625 -12.328 -0.65 1 95.81 132 GLU B CA 1
ATOM 2565 C C . GLU B 1 132 ? 16.781 -12.984 -1.407 1 95.81 132 GLU B C 1
ATOM 2567 O O . GLU B 1 132 ? 17.938 -12.594 -1.255 1 95.81 132 GLU B O 1
ATOM 2572 N N . HIS B 1 133 ? 16.438 -13.875 -2.146 1 95.81 133 HIS B N 1
ATOM 2573 C CA . HIS B 1 133 ? 17.469 -14.594 -2.893 1 95.81 133 HIS B CA 1
ATOM 2574 C C . HIS B 1 133 ? 17.625 -14.023 -4.297 1 95.81 133 HIS B C 1
ATOM 2576 O O . HIS B 1 133 ? 18.281 -14.633 -5.148 1 95.81 133 HIS B O 1
ATOM 2582 N N . GLY B 1 134 ? 16.969 -12.914 -4.594 1 95.81 134 GLY B N 1
ATOM 2583 C CA . GLY B 1 134 ? 17.141 -12.203 -5.848 1 95.81 134 GLY B CA 1
ATOM 2584 C C . GLY B 1 134 ? 16.516 -12.922 -7.031 1 95.81 134 GLY B C 1
ATOM 2585 O O . GLY B 1 134 ? 16.984 -12.773 -8.164 1 95.81 134 GLY B O 1
ATOM 2586 N N . LEU B 1 135 ? 15.445 -13.719 -6.793 1 97.88 135 LEU B N 1
ATOM 2587 C CA . LEU B 1 135 ? 14.953 -14.602 -7.844 1 97.88 135 LEU B CA 1
ATOM 2588 C C . LEU B 1 135 ? 13.711 -14.016 -8.5 1 97.88 135 LEU B C 1
ATOM 2590 O O . LEU B 1 135 ? 13.289 -14.477 -9.57 1 97.88 135 LEU B O 1
ATOM 2594 N N . ILE B 1 136 ? 13.039 -13.023 -7.945 1 98.31 136 ILE B N 1
ATOM 2595 C CA . ILE B 1 136 ? 11.836 -12.453 -8.523 1 98.31 136 ILE B CA 1
ATOM 2596 C C . ILE B 1 136 ? 12.203 -11.281 -9.43 1 98.31 136 ILE B C 1
ATOM 2598 O O . ILE B 1 136 ? 12.938 -10.375 -9.023 1 98.31 136 ILE B O 1
ATOM 2602 N N . ASP B 1 137 ? 11.609 -11.258 -10.594 1 98.56 137 ASP B N 1
ATOM 2603 C CA . ASP B 1 137 ? 11.969 -10.266 -11.602 1 98.56 137 ASP B CA 1
ATOM 2604 C C . ASP B 1 137 ? 10.945 -9.133 -11.648 1 98.56 137 ASP B C 1
ATOM 2606 O O . ASP B 1 137 ? 11.25 -8.023 -12.094 1 98.56 137 ASP B O 1
ATOM 2610 N N . GLU B 1 138 ? 9.727 -9.469 -11.312 1 98.75 138 GLU B N 1
ATOM 2611 C CA . GLU B 1 138 ? 8.625 -8.508 -11.391 1 98.75 138 GLU B CA 1
ATOM 2612 C C . GLU B 1 138 ? 7.652 -8.68 -10.227 1 98.75 138 GLU B C 1
ATOM 2614 O O . GLU B 1 138 ? 7.34 -9.805 -9.844 1 98.75 138 GLU B O 1
ATOM 2619 N N . TYR B 1 139 ? 7.293 -7.602 -9.664 1 98.81 139 TYR B N 1
ATOM 2620 C CA . TYR B 1 139 ? 6.293 -7.535 -8.609 1 98.81 139 TYR B CA 1
ATOM 2621 C C . TYR B 1 139 ? 5.051 -6.785 -9.078 1 98.81 139 TYR B C 1
ATOM 2623 O O . TYR B 1 139 ? 5.141 -5.629 -9.492 1 98.81 139 TYR B O 1
ATOM 2631 N N . ARG B 1 140 ? 3.951 -7.43 -9.039 1 98.81 140 ARG B N 1
ATOM 2632 C CA . ARG B 1 140 ? 2.66 -6.812 -9.32 1 98.81 140 ARG B CA 1
ATOM 2633 C C . ARG B 1 140 ? 1.811 -6.719 -8.055 1 98.81 140 ARG B C 1
ATOM 2635 O O . ARG B 1 140 ? 1.231 -7.715 -7.613 1 98.81 140 ARG B O 1
ATOM 2642 N N . ILE B 1 141 ? 1.751 -5.547 -7.48 1 98.75 141 ILE B N 1
ATOM 2643 C CA . ILE B 1 141 ? 1.023 -5.312 -6.238 1 98.75 141 ILE B CA 1
ATOM 2644 C C . ILE B 1 141 ? -0.338 -4.691 -6.547 1 98.75 141 ILE B C 1
ATOM 2646 O O . ILE B 1 141 ? -0.418 -3.559 -7.023 1 98.75 141 ILE B O 1
ATOM 2650 N N . MET B 1 142 ? -1.353 -5.438 -6.305 1 98.44 142 MET B N 1
ATOM 2651 C CA . MET B 1 142 ? -2.721 -5.02 -6.594 1 98.44 142 MET B CA 1
ATOM 2652 C C . MET B 1 142 ? -3.418 -4.523 -5.332 1 98.44 142 MET B C 1
ATOM 2654 O O . MET B 1 142 ? -3.832 -5.324 -4.492 1 98.44 142 MET B O 1
ATOM 2658 N N . ILE B 1 143 ? -3.629 -3.271 -5.258 1 98.62 143 ILE B N 1
ATOM 2659 C CA . ILE B 1 143 ? -4.055 -2.609 -4.027 1 98.62 143 ILE B CA 1
ATOM 2660 C C . ILE B 1 143 ? -5.566 -2.383 -4.062 1 98.62 143 ILE B C 1
ATOM 2662 O O . ILE B 1 143 ? -6.07 -1.64 -4.906 1 98.62 143 ILE B O 1
ATOM 2666 N N . ASN B 1 144 ? -6.289 -3.092 -3.16 1 98.44 144 ASN B N 1
ATOM 2667 C CA . ASN B 1 144 ? -7.711 -2.828 -2.955 1 98.44 144 ASN B CA 1
ATOM 2668 C C . ASN B 1 144 ? -7.934 -1.517 -2.207 1 98.44 144 ASN B C 1
ATOM 2670 O O . ASN B 1 144 ? -7.145 -1.153 -1.333 1 98.44 144 ASN B O 1
ATOM 2674 N N . PRO B 1 145 ? -8.977 -0.756 -2.508 1 97.81 145 PRO B N 1
ATOM 2675 C CA . PRO B 1 145 ? -9.203 0.582 -1.955 1 97.81 145 PRO B CA 1
ATOM 2676 C C . PRO B 1 145 ? -9.828 0.546 -0.563 1 97.81 145 PRO B C 1
ATOM 2678 O O . PRO B 1 145 ? -10.945 1.028 -0.374 1 97.81 145 PRO B O 1
ATOM 2681 N N . LEU B 1 146 ? -9.047 0.069 0.409 1 98.06 146 LEU B N 1
ATOM 2682 C CA . LEU B 1 146 ? -9.531 0.02 1.783 1 98.06 146 LEU B CA 1
ATOM 2683 C C . LEU B 1 146 ? -8.375 -0.093 2.768 1 98.06 146 LEU B C 1
ATOM 2685 O O . LEU B 1 146 ? -7.273 -0.513 2.395 1 98.06 146 LEU B O 1
ATOM 2689 N N . PHE B 1 147 ? -8.648 0.303 3.977 1 98 147 PHE B N 1
ATOM 2690 C CA . PHE B 1 147 ? -7.812 -0.019 5.129 1 98 147 PHE B CA 1
ATOM 2691 C C . PHE B 1 147 ? -8.453 -1.114 5.973 1 98 147 PHE B C 1
ATOM 2693 O O . PHE B 1 147 ? -9.656 -1.068 6.25 1 98 147 PHE B O 1
ATOM 2700 N N . LEU B 1 148 ? -7.645 -2.068 6.41 1 97.06 148 LEU B N 1
ATOM 2701 C CA . LEU B 1 148 ? -8.164 -3.143 7.25 1 97.06 148 LEU B CA 1
ATOM 2702 C C . LEU B 1 148 ? -7.941 -2.834 8.727 1 97.06 148 LEU B C 1
ATOM 2704 O O . LEU B 1 148 ? -8.758 -3.207 9.57 1 97.06 148 LEU B O 1
ATOM 2708 N N . GLY B 1 149 ? -6.824 -2.24 9.023 1 96.69 149 GLY B N 1
ATOM 2709 C CA . GLY B 1 149 ? -6.484 -1.915 10.398 1 96.69 149 GLY B CA 1
ATOM 2710 C C . GLY B 1 149 ? -5.688 -3.006 11.094 1 96.69 149 GLY B C 1
ATOM 2711 O O . GLY B 1 149 ? -4.953 -2.734 12.047 1 96.69 149 GLY B O 1
ATOM 2712 N N . ARG B 1 150 ? -5.875 -4.223 10.695 1 96.12 150 ARG B N 1
ATOM 2713 C CA . ARG B 1 150 ? -5.117 -5.363 11.203 1 96.12 150 ARG B CA 1
ATOM 2714 C C . ARG B 1 150 ? -5.176 -6.535 10.227 1 96.12 150 ARG B C 1
ATOM 2716 O O . ARG B 1 150 ? -6.148 -6.68 9.484 1 96.12 150 ARG B O 1
ATOM 2723 N N . GLY B 1 151 ? -4.078 -7.348 10.281 1 96.94 151 GLY B N 1
ATOM 2724 C CA . GLY B 1 151 ? -4.059 -8.508 9.398 1 96.94 151 GLY B CA 1
ATOM 2725 C C . GLY B 1 151 ? -2.672 -9.102 9.234 1 96.94 151 GLY B C 1
ATOM 2726 O O . GLY B 1 151 ? -1.814 -8.945 10.102 1 96.94 151 GLY B O 1
ATOM 2727 N N . LYS B 1 152 ? -2.518 -9.875 8.133 1 96.69 152 LYS B N 1
ATOM 2728 C CA . LYS B 1 152 ? -1.237 -10.484 7.781 1 96.69 152 LYS B CA 1
ATOM 2729 C C . LYS B 1 152 ? -0.441 -9.586 6.84 1 96.69 152 LYS B C 1
ATOM 2731 O O . LYS B 1 152 ? -0.85 -9.359 5.699 1 96.69 152 LYS B O 1
ATOM 2736 N N . PRO B 1 153 ? 0.691 -9.117 7.316 1 97 153 PRO B N 1
ATOM 2737 C CA . PRO B 1 153 ? 1.44 -8.164 6.5 1 97 153 PRO B CA 1
ATOM 2738 C C . PRO B 1 153 ? 2.16 -8.828 5.324 1 97 153 PRO B C 1
ATOM 2740 O O . PRO B 1 153 ? 2.66 -9.945 5.453 1 97 153 PRO B O 1
ATOM 2743 N N . LEU B 1 154 ? 2.201 -8.141 4.207 1 97.62 154 LEU B N 1
ATOM 2744 C CA . LEU B 1 154 ? 2.969 -8.586 3.045 1 97.62 154 LEU B CA 1
ATOM 2745 C C . LEU B 1 154 ? 4.465 -8.531 3.332 1 97.62 154 LEU B C 1
ATOM 2747 O O . LEU B 1 154 ? 4.969 -7.531 3.848 1 97.62 154 LEU B O 1
ATOM 2751 N N . PHE B 1 155 ? 5.211 -9.656 3.066 1 96.38 155 PHE B N 1
ATOM 2752 C CA . PHE B 1 155 ? 6.664 -9.773 3.096 1 96.38 155 PHE B CA 1
ATOM 2753 C C . PHE B 1 155 ? 7.195 -9.555 4.508 1 96.38 155 PHE B C 1
ATOM 2755 O O . PHE B 1 155 ? 8.266 -8.969 4.695 1 96.38 155 PHE B O 1
ATOM 2762 N N . GLU B 1 156 ? 6.375 -9.984 5.418 1 90.62 156 GLU B N 1
ATOM 2763 C CA . GLU B 1 156 ? 6.832 -9.914 6.805 1 90.62 156 GLU B CA 1
ATOM 2764 C C . GLU B 1 156 ? 8.141 -10.68 6.988 1 90.62 156 GLU B C 1
ATOM 2766 O O . GLU B 1 156 ? 8.281 -11.805 6.508 1 90.62 156 GLU B O 1
ATOM 2771 N N . GLY B 1 157 ? 9.102 -10.062 7.555 1 82 157 GLY B N 1
ATOM 2772 C CA . GLY B 1 157 ? 10.312 -10.758 7.961 1 82 157 GLY B CA 1
ATOM 2773 C C . GLY B 1 157 ? 11.453 -10.594 6.969 1 82 157 GLY B C 1
ATOM 2774 O O . GLY B 1 157 ? 12.523 -11.18 7.145 1 82 157 GLY B O 1
ATOM 2775 N N . LEU B 1 158 ? 11.25 -9.906 5.879 1 93.38 158 LEU B N 1
ATOM 2776 C CA . LEU B 1 158 ? 12.391 -9.562 5.039 1 93.38 158 LEU B CA 1
ATOM 2777 C C . LEU B 1 158 ? 13.555 -9.062 5.887 1 93.38 158 LEU B C 1
ATOM 2779 O O . LEU B 1 158 ? 13.359 -8.289 6.824 1 93.38 158 LEU B O 1
ATOM 2783 N N . SER B 1 159 ? 14.758 -9.508 5.586 1 92.88 159 SER B N 1
ATOM 2784 C CA . SER B 1 159 ? 15.938 -9.156 6.363 1 92.88 159 SER B CA 1
ATOM 2785 C C . SER B 1 159 ? 16.438 -7.754 6.012 1 92.88 159 SER B C 1
ATOM 2787 O O . SER B 1 159 ? 17.062 -7.086 6.836 1 92.88 159 SER B O 1
ATOM 2789 N N . THR B 1 160 ? 16.297 -7.363 4.793 1 92.19 160 THR B N 1
ATOM 2790 C CA . THR B 1 160 ? 16.672 -6.039 4.309 1 92.19 160 THR B CA 1
ATOM 2791 C C . THR B 1 160 ? 15.57 -5.449 3.428 1 92.19 160 THR B C 1
ATOM 2793 O O . THR B 1 160 ? 14.758 -6.188 2.865 1 92.19 160 THR B O 1
ATOM 2796 N N . ARG B 1 161 ? 15.547 -4.176 3.43 1 95.19 161 ARG B N 1
ATOM 2797 C CA . ARG B 1 161 ? 14.555 -3.557 2.559 1 95.19 161 ARG B CA 1
ATOM 2798 C C . ARG B 1 161 ? 14.82 -3.895 1.097 1 95.19 161 ARG B C 1
ATOM 2800 O O . ARG B 1 161 ? 15.977 -4.062 0.692 1 95.19 161 ARG B O 1
ATOM 2807 N N . LEU B 1 162 ? 13.875 -4.02 0.317 1 96.94 162 LEU B N 1
ATOM 2808 C CA . LEU B 1 162 ? 13.914 -4.309 -1.112 1 96.94 162 LEU B CA 1
ATOM 2809 C C . LEU B 1 162 ? 13.523 -3.082 -1.929 1 96.94 162 LEU B C 1
ATOM 2811 O O . LEU B 1 162 ? 12.359 -2.688 -1.939 1 96.94 162 LEU B O 1
ATOM 2815 N N . GLU B 1 163 ? 14.477 -2.514 -2.613 1 97.12 163 GLU B N 1
ATOM 2816 C CA . GLU B 1 163 ? 14.242 -1.332 -3.436 1 97.12 163 GLU B CA 1
ATOM 2817 C C . GLU B 1 163 ? 13.75 -1.718 -4.828 1 97.12 163 GLU B C 1
ATOM 2819 O O . GLU B 1 163 ? 14.305 -2.617 -5.461 1 97.12 163 GLU B O 1
ATOM 2824 N N . LEU B 1 164 ? 12.758 -0.977 -5.254 1 98.06 164 LEU B N 1
ATOM 2825 C CA . LEU B 1 164 ? 12.133 -1.306 -6.527 1 98.06 164 LEU B CA 1
ATOM 2826 C C . LEU B 1 164 ? 12.023 -0.07 -7.418 1 98.06 164 LEU B C 1
ATOM 2828 O O . LEU B 1 164 ? 12.344 1.039 -6.984 1 98.06 164 LEU B O 1
ATOM 2832 N N . GLU B 1 165 ? 11.695 -0.358 -8.648 1 97.38 165 GLU B N 1
ATOM 2833 C CA . GLU B 1 165 ? 11.383 0.673 -9.633 1 97.38 165 GLU B CA 1
ATOM 2834 C C . GLU B 1 165 ? 10.039 0.401 -10.312 1 97.38 165 GLU B C 1
ATOM 2836 O O . GLU B 1 165 ? 9.805 -0.699 -10.812 1 97.38 165 GLU B O 1
ATOM 2841 N N . LEU B 1 166 ? 9.188 1.438 -10.297 1 97.88 166 LEU B N 1
ATOM 2842 C CA . LEU B 1 166 ? 7.902 1.334 -10.984 1 97.88 166 LEU B CA 1
ATOM 2843 C C . LEU B 1 166 ? 8.086 1.394 -12.492 1 97.88 166 LEU B C 1
ATOM 2845 O O . LEU B 1 166 ? 8.742 2.305 -13.008 1 97.88 166 LEU B O 1
ATOM 2849 N N . PHE B 1 167 ? 7.496 0.397 -13.219 1 97.56 167 PHE B N 1
ATOM 2850 C CA . PHE B 1 167 ? 7.684 0.482 -14.664 1 97.56 167 PHE B CA 1
ATOM 2851 C C . PHE B 1 167 ? 6.344 0.461 -15.383 1 97.56 167 PHE B C 1
ATOM 2853 O O . PHE B 1 167 ? 6.273 0.75 -16.578 1 97.56 167 PHE B O 1
ATOM 2860 N N . ASP B 1 168 ? 5.211 0.175 -14.625 1 97.38 168 ASP B N 1
ATOM 2861 C CA . ASP B 1 168 ? 3.873 0.175 -15.211 1 97.38 168 ASP B CA 1
ATOM 2862 C C . ASP B 1 168 ? 2.799 0.185 -14.125 1 97.38 168 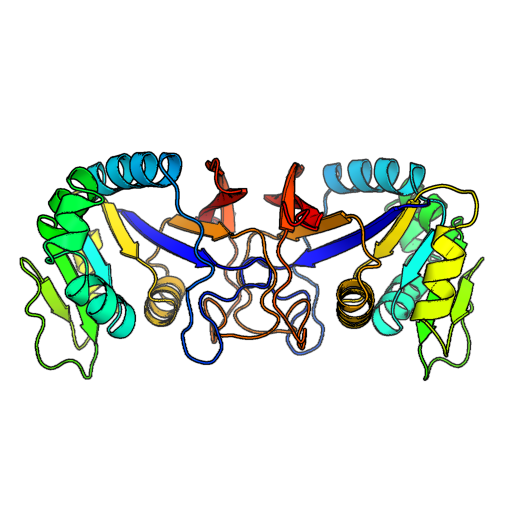ASP B C 1
ATOM 2864 O O . ASP B 1 168 ? 3.105 0.031 -12.938 1 97.38 168 ASP B O 1
ATOM 2868 N N . TRP B 1 169 ? 1.543 0.445 -14.508 1 97.19 169 TRP B N 1
ATOM 2869 C CA . TRP B 1 169 ? 0.398 0.402 -13.602 1 97.19 169 TRP B CA 1
ATOM 2870 C C . TRP B 1 169 ? -0.892 0.131 -14.367 1 97.19 169 TRP B C 1
ATOM 2872 O O . TRP B 1 169 ? -0.923 0.234 -15.602 1 97.19 169 TRP B O 1
ATOM 2882 N N . LYS B 1 170 ? -1.853 -0.274 -13.617 1 96.94 170 LYS B N 1
ATOM 2883 C CA . LYS B 1 170 ? -3.18 -0.509 -14.18 1 96.94 170 LYS B CA 1
ATOM 2884 C C . LYS B 1 170 ? -4.27 -0.236 -13.148 1 96.94 170 LYS B C 1
ATOM 2886 O O . LYS B 1 170 ? -4.129 -0.597 -11.977 1 96.94 170 LYS B O 1
ATOM 2891 N N . ARG B 1 171 ? -5.316 0.449 -13.586 1 96.31 171 ARG B N 1
ATOM 2892 C CA . ARG B 1 171 ? -6.527 0.623 -12.797 1 96.31 171 ARG B CA 1
ATOM 2893 C C . ARG B 1 171 ? -7.645 -0.295 -13.289 1 96.31 171 ARG B C 1
ATOM 2895 O O . ARG B 1 171 ? -7.805 -0.493 -14.492 1 96.31 171 ARG B O 1
ATOM 2902 N N . PHE B 1 172 ? -8.438 -0.778 -12.438 1 97.12 172 PHE B N 1
ATOM 2903 C CA . PHE B 1 172 ? -9.57 -1.629 -12.758 1 97.12 172 PHE B CA 1
ATOM 2904 C C . PHE B 1 172 ? -10.883 -0.94 -12.398 1 97.12 172 PHE B C 1
ATOM 2906 O O . PHE B 1 172 ? -10.898 0.004 -11.609 1 97.12 172 PHE B O 1
ATOM 2913 N N . ASP B 1 173 ? -11.984 -1.421 -12.906 1 94.38 173 ASP B N 1
ATOM 2914 C CA . ASP B 1 173 ? -13.289 -0.819 -12.664 1 94.38 173 ASP B CA 1
ATOM 2915 C C . ASP B 1 173 ? -13.703 -0.963 -11.203 1 94.38 173 ASP B C 1
ATOM 2917 O O . ASP B 1 173 ? -14.445 -0.127 -10.68 1 94.38 173 ASP B O 1
ATOM 2921 N N . SER B 1 174 ? -13.211 -1.906 -10.578 1 92.75 174 SER B N 1
ATOM 2922 C CA . SER B 1 174 ? -13.547 -2.205 -9.188 1 92.75 174 SER B CA 1
ATOM 2923 C C . SER B 1 174 ? -12.906 -1.191 -8.234 1 92.75 174 SER B C 1
ATOM 2925 O O . SER B 1 174 ? -13.25 -1.146 -7.055 1 92.75 174 SER B O 1
ATOM 2927 N N . GLY B 1 175 ? -11.984 -0.425 -8.742 1 93.88 175 GLY B N 1
ATOM 2928 C CA . GLY B 1 175 ? -11.203 0.465 -7.895 1 93.88 175 GLY B CA 1
ATOM 2929 C C . GLY B 1 175 ? -9.852 -0.108 -7.512 1 93.88 175 GLY B C 1
ATOM 2930 O O . GLY B 1 175 ? -9.039 0.575 -6.887 1 93.88 175 GLY B O 1
ATOM 2931 N N . LEU B 1 176 ? -9.625 -1.323 -7.906 1 96.94 176 LEU B N 1
ATOM 2932 C CA . LEU B 1 176 ? -8.328 -1.966 -7.742 1 96.94 176 LEU B CA 1
ATOM 2933 C C . LEU B 1 176 ? -7.262 -1.265 -8.578 1 96.94 176 LEU B C 1
ATOM 2935 O O . LEU B 1 176 ? -7.512 -0.905 -9.734 1 96.94 176 LEU B O 1
ATOM 2939 N N . VAL B 1 177 ? -6.121 -1.018 -7.988 1 98.06 177 VAL B N 1
ATOM 2940 C CA . VAL B 1 177 ? -4.973 -0.492 -8.719 1 98.06 177 VAL B CA 1
ATOM 2941 C C . VAL B 1 177 ? -3.816 -1.485 -8.641 1 98.06 177 VAL B C 1
ATOM 2943 O O . VAL B 1 177 ? -3.473 -1.97 -7.562 1 98.06 177 VAL B O 1
ATOM 2946 N N . SER B 1 178 ? -3.266 -1.815 -9.789 1 98.31 178 SER B N 1
ATOM 2947 C CA . SER B 1 178 ? -2.068 -2.648 -9.836 1 98.31 178 SER B CA 1
ATOM 2948 C C . SER B 1 178 ? -0.83 -1.819 -10.156 1 98.31 178 SER B C 1
ATOM 2950 O O . SER B 1 178 ? -0.805 -1.088 -11.148 1 98.31 178 SER B O 1
ATOM 2952 N N . LEU B 1 179 ? 0.151 -1.885 -9.312 1 98.69 179 LEU B N 1
ATOM 2953 C CA . LEU B 1 179 ? 1.457 -1.278 -9.539 1 98.69 179 LEU B CA 1
ATOM 2954 C C . LEU B 1 179 ? 2.492 -2.34 -9.898 1 98.69 179 LEU B C 1
ATOM 2956 O O . LEU B 1 179 ? 2.629 -3.342 -9.195 1 98.69 179 LEU B O 1
ATOM 2960 N N . PHE B 1 180 ? 3.188 -2.139 -11.023 1 98.75 180 PHE B N 1
ATOM 2961 C CA . PHE B 1 180 ? 4.184 -3.088 -11.508 1 98.75 180 PHE B CA 1
ATOM 2962 C C . PHE B 1 180 ? 5.594 -2.578 -11.227 1 98.75 180 PHE B C 1
ATOM 2964 O O . PHE B 1 180 ? 5.961 -1.485 -11.664 1 98.75 180 PHE B O 1
ATOM 2971 N N . TYR B 1 181 ? 6.34 -3.414 -10.555 1 98.69 181 TYR B N 1
ATOM 2972 C CA . TYR B 1 181 ? 7.688 -3.027 -10.156 1 98.69 181 TYR B CA 1
ATOM 2973 C C . TYR B 1 181 ? 8.711 -4.055 -10.625 1 98.69 181 TYR B C 1
ATOM 2975 O O . TYR B 1 181 ? 8.367 -5.203 -10.906 1 98.69 181 TYR B O 1
ATOM 2983 N N . ARG B 1 182 ? 9.898 -3.65 -10.688 1 98.56 182 ARG B N 1
ATOM 2984 C CA . ARG B 1 182 ? 11.07 -4.512 -10.844 1 98.56 182 ARG B CA 1
ATOM 2985 C C . ARG B 1 182 ? 12.18 -4.102 -9.883 1 98.56 182 ARG B C 1
ATOM 2987 O O . ARG B 1 182 ? 12.203 -2.965 -9.398 1 98.56 182 ARG B O 1
ATOM 2994 N N . PRO B 1 183 ? 13.039 -5.09 -9.508 1 97.69 183 PRO B N 1
ATOM 2995 C CA . PRO B 1 183 ? 14.141 -4.699 -8.633 1 97.69 183 PRO B CA 1
ATOM 2996 C C . PRO B 1 183 ? 14.969 -3.547 -9.203 1 97.69 183 PRO B C 1
ATOM 2998 O O . PRO B 1 183 ? 15.211 -3.498 -10.414 1 97.69 183 PRO B O 1
ATOM 3001 N N . ARG B 1 184 ? 15.227 -2.652 -8.289 1 94 184 ARG B N 1
ATOM 3002 C CA . ARG B 1 184 ? 16.047 -1.522 -8.711 1 94 184 ARG B CA 1
ATOM 3003 C C . ARG B 1 184 ? 17.469 -1.971 -9.055 1 94 184 ARG B C 1
ATOM 3005 O O . ARG B 1 184 ? 18.062 -2.754 -8.32 1 94 184 ARG B O 1
ATOM 3012 N N . LYS B 1 185 ? 17.922 -1.629 -10.234 1 79.25 185 LYS B N 1
ATOM 3013 C CA . LYS B 1 185 ? 19.281 -1.983 -10.656 1 79.25 185 LYS B CA 1
ATOM 3014 C C . LYS B 1 185 ? 20.312 -1.08 -9.992 1 79.25 185 LYS B C 1
ATOM 3016 O O . LYS B 1 185 ? 20.047 0.102 -9.758 1 79.25 185 LYS B O 1
ATOM 3021 N N . ASP B 1 186 ? 21.062 -1.447 -8.938 1 60.03 186 ASP B N 1
ATOM 3022 C CA . ASP B 1 186 ? 22.141 -0.63 -8.414 1 60.03 186 ASP B CA 1
ATOM 3023 C C . ASP B 1 186 ? 22.922 0.048 -9.547 1 60.03 186 ASP B C 1
ATOM 3025 O O . ASP B 1 186 ? 23.234 -0.587 -10.555 1 60.03 186 ASP B O 1
ATOM 3029 N N . ILE B 1 187 ? 22.641 1.31 -9.891 1 39.97 187 ILE B N 1
ATOM 3030 C CA . ILE B 1 187 ? 23.719 1.96 -10.641 1 39.97 187 ILE B CA 1
ATOM 3031 C C . ILE B 1 187 ? 25.031 1.864 -9.867 1 39.97 187 ILE B C 1
ATOM 3033 O O . ILE B 1 187 ? 25.062 2.141 -8.664 1 39.97 187 ILE B O 1
#